Protein AF-A0A1F3SII1-F1 (afdb_monomer_lite)

Secondary structure (DSSP, 8-state):
------------------------EEEE-TT--EEEETT-EEEETTSS-EEEEEEE-----SSTTS---TT----EEEEEEE-TT-SS-SEEEEEEESSSSEEEEEEEEHHHHTTS-HHHHHHHHHTT-SSHHHHTT---HHHHHHHHTT-TT---GGGGGTGGGS-TTSHHHHHHHHHHHHHHHT-GGGGGGS-TT-HHHHHHHHHHHHHHHT-HHHHHTS---TT-TTTGGG-

Foldseek 3Di:
DDDDDDDDDPDPPPPPPPPPDPAEEAEDEAQDKDKHFAQHKYHYPPAPKIKHKHKDCWDPQPDPPDDSPPRGDFIAIDIDIDRDPDPPRQKDKDWDAPGRTITMIGIHGLVRCVVPVVQVRLLRVLVSDPDLVSLVVRPDLSSNQSNLVVPLPSLDPVCPCSLVRHDVVPVVSSLVSLLVNCVSNVPLVSLVPDDPVPLPSSLVSLLVSCVVVVDCVSLVVRDPDPPDCSNVVND

Structure (mmCIF, N/CA/C/O backbone):
data_AF-A0A1F3SII1-F1
#
_entry.id   AF-A0A1F3SII1-F1
#
loop_
_atom_site.group_PDB
_atom_site.id
_atom_site.type_symbol
_atom_site.label_atom_id
_atom_site.label_alt_id
_atom_site.label_comp_id
_atom_site.label_asym_id
_atom_site.label_entity_id
_atom_site.label_seq_id
_atom_site.pdbx_PDB_ins_code
_atom_site.Cartn_x
_atom_site.Cartn_y
_atom_site.Cartn_z
_atom_site.occupancy
_atom_site.B_iso_or_equiv
_atom_site.auth_seq_id
_atom_site.auth_comp_id
_atom_site.auth_asym_id
_atom_site.auth_atom_id
_atom_site.pdbx_PDB_model_num
ATOM 1 N N . MET A 1 1 ? -28.338 -61.588 29.694 1.00 47.97 1 MET A N 1
ATOM 2 C CA . MET A 1 1 ? -28.806 -60.237 30.070 1.00 47.97 1 MET A CA 1
ATOM 3 C C . MET A 1 1 ? -27.815 -59.678 31.071 1.00 47.97 1 MET A C 1
ATOM 5 O O . MET A 1 1 ? -27.797 -60.134 32.204 1.00 47.97 1 MET A O 1
ATOM 9 N N . THR A 1 2 ? -26.937 -58.780 30.636 1.00 49.84 2 THR A N 1
ATOM 10 C CA . THR A 1 2 ? -25.816 -58.283 31.446 1.00 49.84 2 THR A CA 1
ATOM 11 C C . THR A 1 2 ? -25.875 -56.761 31.414 1.00 49.84 2 THR A C 1
ATOM 13 O O . THR A 1 2 ? -25.627 -56.153 30.375 1.00 49.84 2 THR A O 1
ATOM 16 N N . TYR A 1 3 ? -26.285 -56.152 32.526 1.00 47.06 3 TYR A N 1
ATOM 17 C CA . TYR A 1 3 ? -26.387 -54.701 32.672 1.00 47.06 3 TYR A CA 1
ATOM 18 C C . TYR A 1 3 ? -24.990 -54.102 32.887 1.00 47.06 3 TYR A C 1
ATOM 20 O O . TYR A 1 3 ? -24.311 -54.435 33.856 1.00 47.06 3 TYR A O 1
ATOM 28 N N . LYS A 1 4 ? -24.556 -53.216 31.981 1.00 57.91 4 LYS A N 1
ATOM 29 C CA . LYS A 1 4 ? -23.383 -52.353 32.179 1.00 57.91 4 LYS A CA 1
ATOM 30 C C . LYS A 1 4 ? -23.818 -51.099 32.936 1.00 57.91 4 LYS A C 1
ATOM 32 O O . LYS A 1 4 ? -24.594 -50.302 32.417 1.00 57.91 4 LYS A O 1
ATOM 37 N N . ILE A 1 5 ? -23.305 -50.938 34.150 1.00 60.00 5 ILE A N 1
ATOM 38 C CA . ILE A 1 5 ? -23.456 -49.735 34.970 1.00 60.00 5 ILE A CA 1
ATOM 39 C C . ILE A 1 5 ? -22.452 -48.698 34.453 1.00 60.00 5 ILE A C 1
ATOM 41 O O . ILE A 1 5 ? -21.244 -48.918 34.511 1.00 60.00 5 ILE A O 1
ATOM 45 N N . VAL A 1 6 ? -22.952 -47.589 33.906 1.00 65.06 6 VAL A N 1
ATOM 46 C CA . VAL A 1 6 ? -22.142 -46.438 33.488 1.00 65.06 6 VAL A CA 1
ATOM 47 C C . VAL A 1 6 ? -22.016 -45.493 34.681 1.00 65.06 6 VAL A C 1
ATOM 49 O O . VAL A 1 6 ? -23.002 -44.921 35.137 1.00 65.06 6 VAL A O 1
ATOM 52 N N . PHE A 1 7 ? -20.798 -45.356 35.201 1.00 59.59 7 PHE A N 1
ATOM 53 C CA . PHE A 1 7 ? -20.450 -44.413 36.263 1.00 59.59 7 PHE A CA 1
ATOM 54 C C . PHE A 1 7 ? -20.195 -43.031 35.635 1.00 59.59 7 PHE A C 1
ATOM 56 O O . PHE A 1 7 ? -19.145 -42.797 35.038 1.00 59.59 7 PHE A O 1
ATOM 63 N N . CYS A 1 8 ? -21.163 -42.117 35.734 1.00 62.44 8 CYS A N 1
ATOM 64 C CA . CYS A 1 8 ? -20.968 -40.704 35.400 1.00 62.44 8 CYS A CA 1
ATOM 65 C C . CYS A 1 8 ? -20.249 -40.006 36.561 1.00 62.44 8 CYS A C 1
ATOM 67 O O . CYS A 1 8 ? -20.859 -39.698 37.583 1.00 62.44 8 CYS A O 1
ATOM 69 N N . ILE A 1 9 ? -18.950 -39.750 36.403 1.00 59.19 9 ILE A N 1
ATOM 70 C CA . ILE A 1 9 ? -18.183 -38.910 37.325 1.00 59.19 9 ILE A CA 1
ATOM 71 C C . ILE A 1 9 ? -18.518 -37.445 37.007 1.00 59.19 9 ILE A C 1
ATOM 73 O O . ILE A 1 9 ? -18.050 -36.890 36.017 1.00 59.19 9 ILE A O 1
ATOM 77 N N . LEU A 1 10 ? -19.354 -36.827 37.844 1.00 53.50 10 LEU A N 1
ATOM 78 C CA . LEU A 1 10 ? -19.559 -35.379 37.889 1.00 53.50 10 LEU A CA 1
ATOM 79 C C . LEU A 1 10 ? -18.308 -34.727 38.495 1.00 53.50 10 LEU A C 1
ATOM 81 O O . LEU A 1 10 ? -18.207 -34.556 39.707 1.00 53.50 10 LEU A O 1
ATOM 85 N N . THR A 1 11 ? -17.329 -34.381 37.662 1.00 60.16 11 THR A N 1
ATOM 86 C CA . THR A 1 11 ? -16.256 -33.470 38.070 1.00 60.16 11 THR A CA 1
ATOM 87 C C . THR A 1 11 ? -16.814 -32.055 38.143 1.00 60.16 11 THR A C 1
ATOM 89 O O . THR A 1 11 ? -17.201 -31.473 37.130 1.00 60.16 11 THR A O 1
ATOM 92 N N . SER A 1 12 ? -16.865 -31.523 39.358 1.00 55.12 12 SER A N 1
ATOM 93 C CA . SER A 1 12 ? -17.259 -30.163 39.711 1.00 55.12 12 SER A CA 1
ATOM 94 C C . SER A 1 12 ? -16.396 -29.142 38.962 1.00 55.12 12 SER A C 1
ATOM 96 O O . SER A 1 12 ? -15.293 -28.810 39.393 1.00 55.12 12 SER A O 1
ATOM 98 N N . LEU A 1 13 ? -16.883 -28.656 37.819 1.00 64.19 13 LEU A N 1
ATOM 99 C CA . LEU A 1 13 ? -16.266 -27.572 37.062 1.00 64.19 13 LEU A CA 1
ATOM 100 C C . LEU A 1 13 ? -16.413 -26.279 37.878 1.00 64.19 13 LEU A C 1
ATOM 102 O O . LEU A 1 13 ? -17.435 -25.599 37.809 1.00 64.19 13 LEU A O 1
ATOM 106 N N . GLN A 1 14 ? -15.416 -25.961 38.702 1.00 59.47 14 GLN A N 1
ATOM 107 C CA . GLN A 1 14 ? -15.311 -24.646 39.324 1.00 59.47 14 GLN A CA 1
ATOM 108 C C . GLN A 1 14 ? -15.039 -23.632 38.207 1.00 59.47 14 GLN A C 1
ATOM 110 O O . GLN A 1 14 ? -13.902 -23.475 37.766 1.00 59.47 14 GLN A O 1
ATOM 115 N N . LEU A 1 15 ? -16.092 -22.970 37.715 1.00 56.59 15 LEU A N 1
ATOM 116 C CA . LEU A 1 15 ? -15.940 -21.761 36.914 1.00 56.59 15 LEU A CA 1
ATOM 117 C C . LEU A 1 15 ? -15.221 -20.728 37.786 1.00 56.59 15 LEU A C 1
ATOM 119 O O . LEU A 1 15 ? -15.819 -20.116 38.670 1.00 56.59 15 LEU A O 1
ATOM 123 N N . LEU A 1 16 ? -13.928 -20.544 37.534 1.00 51.53 16 LEU A N 1
ATOM 124 C CA . LEU A 1 16 ? -13.200 -19.355 37.948 1.00 51.53 16 LEU A CA 1
ATOM 125 C C . LEU A 1 16 ? -13.861 -18.166 37.248 1.00 51.53 16 LEU A C 1
ATOM 127 O O . LEU A 1 16 ? -13.609 -17.890 36.077 1.00 51.53 16 LEU A O 1
ATOM 131 N N . ILE A 1 17 ? -14.758 -17.490 37.965 1.00 58.22 17 ILE A N 1
ATOM 132 C CA . ILE A 1 17 ? -15.295 -16.194 37.561 1.00 58.22 17 ILE A CA 1
ATOM 133 C C . ILE A 1 17 ? -14.144 -15.205 37.734 1.00 58.22 17 ILE A C 1
ATOM 135 O O . ILE A 1 17 ? -13.969 -14.606 38.793 1.00 58.22 17 ILE A O 1
ATOM 139 N N . ILE A 1 18 ? -13.300 -15.092 36.708 1.00 58.03 18 ILE A N 1
ATOM 140 C CA . ILE A 1 18 ? -12.326 -14.008 36.624 1.00 58.03 18 ILE A CA 1
ATOM 141 C C . ILE A 1 18 ? -13.157 -12.719 36.610 1.00 58.03 18 ILE A C 1
ATOM 143 O O . ILE A 1 18 ? -14.065 -12.617 35.778 1.00 58.03 18 ILE A O 1
ATOM 147 N N . PRO A 1 19 ? -12.923 -11.765 37.529 1.00 60.09 19 PRO A N 1
ATOM 148 C CA . PRO A 1 19 ? -13.645 -10.504 37.526 1.00 60.09 19 PRO A CA 1
ATOM 149 C C . PRO A 1 19 ? -13.430 -9.852 36.164 1.00 60.09 19 PRO A C 1
ATOM 151 O O . PRO A 1 19 ? -12.313 -9.461 35.823 1.00 60.09 19 PRO A O 1
ATOM 154 N N . ALA A 1 20 ? -14.493 -9.807 35.361 1.00 64.75 20 ALA A N 1
ATOM 155 C CA . ALA A 1 20 ? -14.468 -9.151 34.071 1.00 64.75 20 ALA A CA 1
ATOM 156 C C . ALA A 1 20 ? -14.134 -7.683 34.336 1.00 64.75 20 ALA A C 1
ATOM 158 O O . ALA A 1 20 ? -14.950 -6.946 34.896 1.00 64.75 20 ALA A O 1
ATOM 159 N N . GLY A 1 21 ? -12.903 -7.283 34.006 1.00 70.88 21 GLY A N 1
ATOM 160 C CA . GLY A 1 21 ? -12.518 -5.881 34.014 1.00 70.88 21 GLY A CA 1
ATOM 161 C C . GLY A 1 21 ? -13.561 -5.095 33.227 1.00 70.88 21 GLY A C 1
ATOM 162 O O . GLY A 1 21 ? -14.044 -5.568 32.197 1.00 70.88 21 GLY A O 1
ATOM 163 N N . LEU A 1 22 ? -13.967 -3.940 33.753 1.00 82.44 22 LEU A N 1
ATOM 164 C CA . LEU A 1 22 ? -14.985 -3.105 33.124 1.00 82.44 22 LEU A CA 1
ATOM 165 C C . LEU A 1 22 ? -14.510 -2.721 31.715 1.00 82.44 22 LEU A C 1
ATOM 167 O O . LEU A 1 22 ? -13.607 -1.901 31.562 1.00 82.44 22 LEU A O 1
ATOM 171 N N . ALA A 1 23 ? -15.103 -3.354 30.703 1.00 92.19 23 ALA A N 1
ATOM 172 C CA . ALA A 1 23 ? -14.888 -3.026 29.303 1.00 92.19 23 ALA A CA 1
ATOM 173 C C . ALA A 1 23 ? -15.388 -1.603 29.039 1.00 92.19 23 ALA A C 1
ATOM 175 O O . ALA A 1 23 ? -16.550 -1.289 29.318 1.00 92.19 23 ALA A O 1
ATOM 176 N N . ASN A 1 24 ? -14.529 -0.744 28.493 1.00 96.25 24 ASN A N 1
ATOM 177 C CA . ASN A 1 24 ? -14.907 0.626 28.172 1.00 96.25 24 ASN A CA 1
ATOM 178 C C . ASN A 1 24 ? -15.449 0.703 26.747 1.00 96.25 24 ASN A C 1
ATOM 180 O O . ASN A 1 24 ? -15.028 -0.036 25.857 1.00 96.25 24 ASN A O 1
ATOM 184 N N . THR A 1 25 ? -16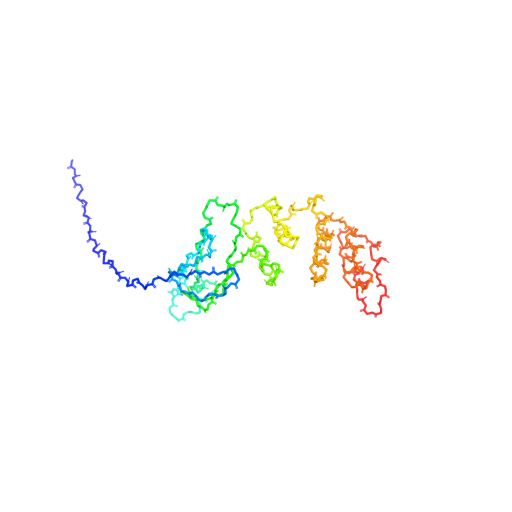.384 1.625 26.515 1.00 97.12 25 THR A N 1
ATOM 185 C CA . THR A 1 25 ? -16.801 1.992 25.159 1.00 97.12 25 THR A CA 1
ATOM 186 C C . THR A 1 25 ? -16.292 3.388 24.834 1.00 97.12 25 THR A C 1
ATOM 188 O O . THR A 1 25 ? -16.650 4.345 25.517 1.00 97.12 25 THR A O 1
ATOM 191 N N . PHE A 1 26 ? -15.494 3.514 23.776 1.00 97.38 26 PHE A N 1
ATOM 192 C CA . PHE A 1 26 ? -14.975 4.795 23.299 1.00 97.38 26 PHE A CA 1
ATOM 193 C C . PHE A 1 26 ? -15.697 5.227 22.027 1.00 97.38 26 PHE A C 1
ATOM 195 O O . PHE A 1 26 ? -15.848 4.436 21.098 1.00 97.38 26 PHE A O 1
ATOM 202 N N . GLU A 1 27 ? -16.091 6.497 21.952 1.00 97.69 27 GLU A N 1
ATOM 203 C CA . GLU A 1 27 ? -16.581 7.108 20.716 1.00 97.69 27 GLU A CA 1
ATOM 204 C C . GLU A 1 27 ? -15.514 8.003 20.094 1.00 97.69 27 GLU A C 1
ATOM 206 O O . GLU A 1 27 ? -15.105 9.011 20.680 1.00 97.69 27 GLU A O 1
ATOM 211 N N . VAL A 1 28 ? -15.099 7.670 18.875 1.00 97.69 28 VAL A N 1
ATOM 212 C CA . VAL A 1 28 ? -13.937 8.284 18.224 1.00 97.69 28 VAL A CA 1
ATOM 213 C C . VAL A 1 28 ? -14.300 8.894 16.879 1.00 97.69 28 VAL A C 1
ATOM 215 O O . VAL A 1 28 ? -15.270 8.498 16.231 1.00 97.69 28 VAL A O 1
ATOM 218 N N . SER A 1 29 ? -13.525 9.887 16.460 1.00 97.44 29 SER A N 1
ATOM 219 C CA . SER A 1 29 ? -13.548 10.409 15.091 1.00 97.44 29 SER A CA 1
ATOM 220 C C . SER A 1 29 ? -12.551 9.650 14.203 1.00 97.44 29 SER A C 1
ATOM 222 O O . SER A 1 29 ? -11.662 8.965 14.706 1.00 97.44 29 SER A O 1
ATOM 224 N N . LEU A 1 30 ? -12.667 9.796 12.878 1.00 96.94 30 LEU A N 1
ATOM 225 C CA . LEU A 1 30 ? -11.666 9.270 11.939 1.00 96.94 30 LEU A CA 1
ATOM 226 C C . LEU A 1 30 ? -10.271 9.816 12.259 1.00 96.94 30 LEU A C 1
ATOM 228 O O . LEU A 1 30 ? -10.132 10.984 12.631 1.00 96.94 30 LEU A O 1
ATOM 232 N N . SER A 1 31 ? -9.266 8.954 12.120 1.00 96.44 31 SER A N 1
ATOM 233 C CA . SER A 1 31 ? -7.854 9.221 12.426 1.00 96.44 31 SER A CA 1
ATOM 234 C C . SER A 1 31 ? -7.555 9.658 13.864 1.00 96.44 31 SER A C 1
ATOM 236 O O . SER A 1 31 ? -6.425 10.031 14.180 1.00 96.44 31 SER A O 1
ATOM 238 N N . GLN A 1 32 ? -8.541 9.620 14.765 1.00 97.06 32 GLN A N 1
ATOM 239 C CA . GLN A 1 32 ? -8.301 9.878 16.175 1.00 97.06 32 GLN A CA 1
ATOM 240 C C . GLN A 1 32 ? -7.600 8.664 16.782 1.00 97.06 32 GLN A C 1
ATOM 242 O O . GLN A 1 32 ? -8.152 7.564 16.801 1.00 97.06 32 GLN A O 1
ATOM 247 N N . LYS A 1 33 ? -6.395 8.885 17.308 1.00 97.12 33 LYS A N 1
ATOM 248 C CA . LYS A 1 33 ? -5.668 7.876 18.074 1.00 97.12 33 LYS A CA 1
ATOM 249 C C . LYS A 1 33 ? -6.346 7.654 19.421 1.00 97.12 33 LYS A C 1
ATOM 251 O O . LYS A 1 33 ? -6.598 8.619 20.145 1.00 97.12 33 LYS A O 1
ATOM 256 N N . VAL A 1 34 ? -6.610 6.394 19.7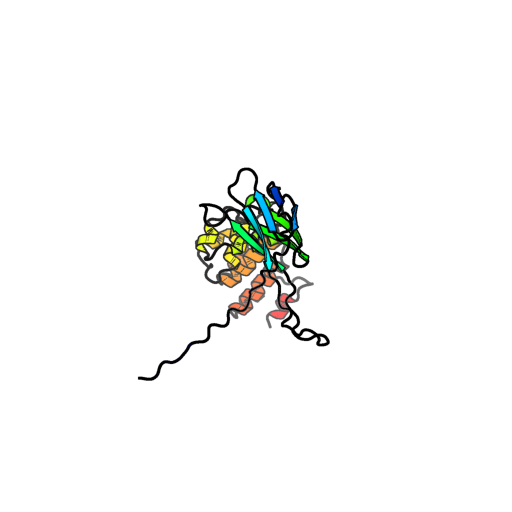49 1.00 97.31 34 VAL A N 1
ATOM 257 C CA . VAL A 1 34 ? -7.157 5.974 21.041 1.00 97.31 34 VAL A CA 1
ATOM 258 C C . VAL A 1 34 ? -6.360 4.807 21.587 1.00 97.31 34 VAL A C 1
ATOM 260 O O . VAL A 1 34 ? -6.101 3.839 20.872 1.00 97.31 34 VAL A O 1
ATOM 263 N N . ASP A 1 35 ? -5.978 4.920 22.854 1.00 97.06 35 ASP A N 1
ATOM 264 C CA . ASP A 1 35 ? -5.373 3.825 23.599 1.00 97.06 35 ASP A CA 1
ATOM 265 C C . ASP A 1 35 ? -6.467 2.852 24.048 1.00 97.06 35 ASP A C 1
ATOM 267 O O . ASP A 1 35 ? -7.547 3.269 24.470 1.00 97.06 35 ASP A O 1
ATOM 271 N N . PHE A 1 36 ? -6.198 1.557 23.930 1.00 95.56 36 PHE A N 1
ATOM 272 C CA . PHE A 1 36 ? -7.174 0.500 24.174 1.00 95.56 36 PHE A CA 1
ATOM 273 C C . PHE A 1 36 ? -6.621 -0.586 25.094 1.00 95.56 36 PHE A C 1
ATOM 275 O O . PHE A 1 36 ? -5.406 -0.778 25.204 1.00 95.56 36 PHE A O 1
ATOM 282 N N . LYS A 1 37 ? -7.536 -1.352 25.690 1.00 94.56 37 LYS A N 1
ATOM 283 C CA . LYS A 1 37 ? -7.288 -2.606 26.403 1.00 94.56 37 LYS A CA 1
ATOM 284 C C . LYS A 1 37 ? -8.210 -3.717 25.895 1.00 94.56 37 LYS A C 1
ATOM 286 O O . LYS A 1 37 ? -9.261 -3.465 25.309 1.00 94.56 37 LYS A O 1
ATOM 291 N N . SER A 1 38 ? -7.823 -4.967 26.131 1.00 92.94 38 SER A N 1
ATOM 292 C CA . SER A 1 38 ? -8.653 -6.134 25.827 1.00 92.94 38 SER A CA 1
ATOM 293 C C . SER A 1 38 ? -10.007 -6.026 26.529 1.00 92.94 38 SER A C 1
ATOM 295 O O . SER A 1 38 ? -10.078 -5.747 27.725 1.00 92.94 38 SER A O 1
ATOM 297 N N . GLY A 1 39 ? -11.077 -6.272 25.779 1.00 92.25 39 GLY A N 1
ATOM 298 C CA . GLY A 1 39 ? -12.462 -6.097 26.206 1.00 92.25 39 GLY A CA 1
ATOM 299 C C . GLY A 1 39 ? -13.084 -4.776 25.754 1.00 92.25 39 GLY A C 1
ATOM 300 O O . GLY A 1 39 ? -14.307 -4.722 25.631 1.00 92.25 39 GLY A O 1
ATOM 301 N N . ASP A 1 40 ? -12.287 -3.743 25.459 1.00 96.50 40 ASP A N 1
ATOM 302 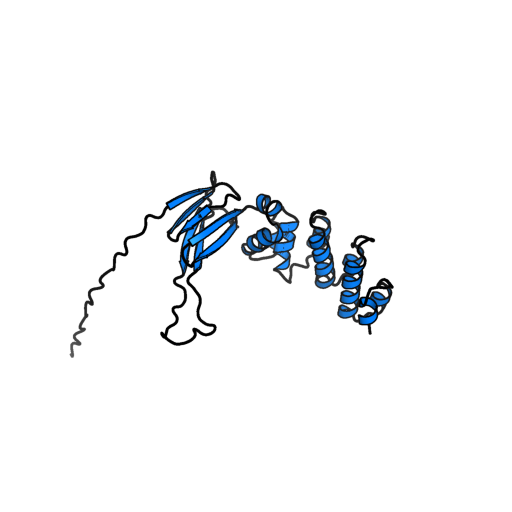C CA . ASP A 1 40 ? -12.818 -2.444 25.044 1.00 96.50 40 ASP A CA 1
ATOM 303 C C . ASP A 1 40 ? -13.556 -2.517 23.696 1.00 96.50 40 ASP A C 1
ATOM 305 O O . ASP A 1 40 ? -13.274 -3.347 22.825 1.00 96.50 40 ASP A O 1
ATOM 309 N N . VAL A 1 41 ? -14.507 -1.600 23.514 1.00 96.94 41 VAL A N 1
ATOM 310 C CA . VAL A 1 41 ? -15.263 -1.416 22.272 1.00 96.94 41 VAL A CA 1
ATOM 311 C C . VAL A 1 41 ? -15.056 0.003 21.769 1.00 96.94 41 VAL A C 1
ATOM 313 O O . VAL A 1 41 ? -15.349 0.975 22.460 1.00 96.94 41 VAL A O 1
ATOM 316 N N . ILE A 1 42 ? -14.593 0.146 20.535 1.00 97.44 42 ILE A N 1
ATOM 317 C CA . ILE A 1 42 ? -14.348 1.450 19.921 1.00 97.44 42 ILE A CA 1
ATOM 318 C C . ILE A 1 42 ? -15.363 1.662 18.805 1.00 97.44 42 ILE A C 1
ATOM 320 O O . ILE A 1 42 ? -15.455 0.862 17.877 1.00 97.44 42 ILE A O 1
ATOM 324 N N . LYS A 1 43 ? -16.149 2.735 18.904 1.00 97.75 43 LYS A N 1
ATOM 325 C CA . LYS A 1 43 ? -17.220 3.097 17.970 1.00 97.75 43 LYS A CA 1
ATOM 326 C C . LYS A 1 43 ? -16.855 4.361 17.212 1.00 97.75 43 LYS A C 1
ATOM 328 O O . LYS A 1 43 ? -16.457 5.362 17.808 1.00 97.75 43 LYS A O 1
ATOM 333 N N . LEU A 1 44 ? -17.046 4.344 15.898 1.00 97.50 44 LEU A N 1
ATOM 334 C CA . LEU A 1 44 ? -16.868 5.538 15.083 1.00 97.50 44 LEU A CA 1
ATOM 335 C C . LEU A 1 44 ? -18.113 6.432 15.182 1.00 97.50 44 LEU A C 1
ATOM 337 O O . LEU A 1 44 ? -19.234 5.988 14.928 1.00 97.50 44 LEU A O 1
ATOM 341 N N . LYS A 1 45 ? -17.927 7.713 15.515 1.00 97.19 45 LYS A N 1
ATOM 342 C CA . LYS A 1 45 ? -19.025 8.683 15.636 1.00 97.19 45 LYS A CA 1
ATOM 343 C C . LYS A 1 45 ? -19.847 8.756 14.350 1.00 97.19 45 LYS A C 1
ATOM 345 O O . LYS A 1 45 ? -19.298 8.886 13.258 1.00 97.19 45 LYS A O 1
ATOM 350 N N . LYS A 1 46 ? -21.178 8.764 14.499 1.00 94.81 46 LYS A N 1
ATOM 351 C CA . LYS A 1 46 ? -22.153 8.865 13.391 1.00 94.81 46 LYS A CA 1
ATOM 352 C C . LYS A 1 46 ? -22.053 7.723 12.365 1.00 94.81 46 LYS A C 1
ATOM 354 O O . LYS A 1 46 ? -22.421 7.902 11.206 1.00 94.81 46 LYS A O 1
ATOM 359 N N . SER A 1 47 ? -21.560 6.559 12.778 1.00 93.88 47 SER A N 1
ATOM 360 C CA . SER A 1 47 ? -21.458 5.356 11.954 1.00 93.88 47 SER A CA 1
ATOM 361 C C . SER A 1 47 ? -21.929 4.137 12.748 1.00 93.88 47 SER A C 1
ATOM 363 O O . SER A 1 47 ? -21.954 4.156 13.975 1.00 93.88 47 SER A O 1
ATOM 365 N N . PHE A 1 48 ? -22.290 3.066 12.043 1.00 94.31 48 PHE A N 1
ATOM 366 C CA . PHE A 1 48 ? -22.518 1.749 12.649 1.00 94.31 48 PHE A CA 1
ATOM 367 C C . PHE A 1 48 ? -21.213 0.967 12.846 1.00 94.31 48 PHE A C 1
ATOM 369 O O . PHE A 1 48 ? -21.239 -0.150 13.348 1.00 94.31 48 PHE A O 1
ATOM 376 N N . PHE A 1 49 ? -20.077 1.540 12.439 1.00 96.38 49 PHE A N 1
ATOM 377 C CA . PHE A 1 49 ? -18.781 0.893 12.553 1.00 96.38 49 PHE A CA 1
ATOM 378 C C . PHE A 1 49 ? -18.322 0.806 14.009 1.00 96.38 49 PHE A C 1
ATOM 380 O O . PHE A 1 49 ? -18.252 1.819 14.716 1.00 96.38 49 PHE A O 1
ATOM 387 N N . SER A 1 50 ? -17.954 -0.400 14.430 1.00 96.75 50 SER A N 1
ATOM 388 C CA . SER A 1 50 ? -17.339 -0.635 15.727 1.00 96.75 50 SER A CA 1
ATOM 389 C C . SER A 1 50 ? -16.269 -1.719 15.672 1.00 96.75 50 SER A C 1
ATOM 391 O O . SER A 1 50 ? -16.259 -2.576 14.788 1.00 96.75 50 SER A O 1
ATOM 393 N N . VAL A 1 51 ? -15.348 -1.657 16.625 1.00 97.00 51 VAL A N 1
ATOM 394 C CA . VAL A 1 51 ? -14.246 -2.599 16.786 1.00 97.00 51 VAL A CA 1
ATOM 395 C C . VAL A 1 51 ? -14.272 -3.083 18.221 1.00 97.00 51 VAL A C 1
ATOM 397 O O . VAL A 1 51 ? -14.131 -2.285 19.145 1.00 97.00 51 VAL A O 1
ATOM 400 N N . GLN A 1 52 ? -14.454 -4.382 18.412 1.00 96.56 52 GLN A N 1
ATOM 401 C CA . GLN A 1 52 ? -14.283 -5.014 19.712 1.00 96.56 52 GLN A CA 1
ATOM 402 C C . GLN A 1 52 ? -12.857 -5.554 19.817 1.00 96.56 52 GLN A C 1
ATOM 404 O O . GLN A 1 52 ? -12.411 -6.310 18.948 1.00 96.56 52 GLN A O 1
ATOM 409 N N . ILE A 1 53 ? -12.155 -5.161 20.878 1.00 95.56 53 ILE A N 1
ATOM 410 C CA . ILE A 1 53 ? -10.785 -5.588 21.148 1.00 95.56 53 ILE A CA 1
ATOM 411 C C . ILE A 1 53 ? -10.817 -6.880 21.955 1.00 95.56 53 ILE A C 1
ATOM 413 O O . ILE A 1 53 ? -11.374 -6.931 23.051 1.00 95.56 53 ILE A O 1
ATOM 417 N N . GLY A 1 54 ? -10.204 -7.925 21.419 1.00 91.94 54 GLY A N 1
ATOM 418 C CA . GLY A 1 54 ? -9.904 -9.153 22.139 1.00 91.94 54 GLY A CA 1
ATOM 419 C C . GLY A 1 54 ? -8.408 -9.296 22.393 1.00 91.94 54 GLY A C 1
ATOM 420 O O . GLY A 1 54 ? -7.597 -8.448 22.021 1.00 91.94 54 GLY A O 1
ATOM 421 N N . SER A 1 55 ? -8.040 -10.425 22.981 1.00 88.75 55 SER A N 1
ATOM 422 C CA . SER A 1 55 ? -6.656 -10.855 23.133 1.00 88.75 55 SER A CA 1
ATOM 423 C C . SER A 1 55 ? -6.586 -12.321 22.729 1.00 88.75 55 SER A C 1
ATOM 425 O O . SER A 1 55 ? -7.416 -13.124 23.158 1.00 88.75 55 SER A O 1
ATOM 427 N N . ASP A 1 56 ? -5.654 -12.650 21.842 1.00 87.56 56 ASP A N 1
ATOM 428 C CA . ASP A 1 56 ? -5.245 -14.033 21.634 1.00 87.56 56 ASP A CA 1
ATOM 429 C C . ASP A 1 56 ? -4.252 -14.367 22.757 1.00 87.56 56 ASP A C 1
ATOM 431 O O . ASP A 1 56 ? -3.261 -13.636 22.897 1.00 87.56 56 ASP A O 1
ATOM 435 N N . PRO A 1 57 ? -4.493 -15.428 23.555 1.00 79.94 57 PRO A N 1
ATOM 436 C CA . PRO A 1 57 ? -3.616 -15.805 24.662 1.00 79.94 57 PRO A CA 1
ATOM 437 C C . PRO A 1 57 ? -2.171 -16.099 24.228 1.00 79.94 57 PRO A C 1
ATOM 439 O O . PRO A 1 57 ? -1.291 -16.179 25.082 1.00 79.94 57 PRO A O 1
ATOM 442 N N . GLY A 1 58 ? -1.900 -16.222 22.925 1.00 81.12 58 GLY A N 1
ATOM 443 C CA . GLY A 1 58 ? -0.588 -16.586 22.412 1.00 81.12 58 GLY A CA 1
ATOM 444 C C . GLY A 1 58 ? -0.293 -18.063 22.659 1.00 81.12 58 GLY A C 1
ATOM 445 O O . GLY A 1 58 ? -1.151 -18.837 23.084 1.00 81.12 58 GLY A O 1
ATOM 446 N N . THR A 1 59 ? 0.936 -18.478 22.366 1.00 77.88 59 THR A N 1
ATOM 447 C CA . THR A 1 59 ? 1.416 -19.817 22.719 1.00 77.88 59 THR A CA 1
ATOM 448 C C . THR A 1 59 ? 2.339 -19.700 23.919 1.00 77.88 59 THR A C 1
ATOM 450 O O . THR A 1 59 ? 3.388 -19.062 23.850 1.00 77.88 59 THR A O 1
ATOM 453 N N . GLU A 1 60 ? 1.958 -20.311 25.041 1.00 69.69 60 GLU A N 1
ATOM 454 C CA . GLU A 1 60 ? 2.865 -20.422 26.179 1.00 69.69 60 GLU A CA 1
ATOM 455 C C . GLU A 1 60 ? 4.086 -21.255 25.780 1.00 69.69 60 GLU A C 1
ATOM 457 O O . GLU A 1 60 ? 3.980 -22.280 25.097 1.00 69.69 60 GLU A O 1
ATOM 462 N N . CYS A 1 61 ? 5.271 -20.824 26.213 1.00 68.00 61 CYS A N 1
ATOM 463 C CA . CYS A 1 61 ? 6.444 -21.677 26.136 1.00 68.00 61 CYS A CA 1
ATOM 464 C C . CYS A 1 61 ? 6.204 -22.872 27.054 1.00 68.00 61 CYS A C 1
ATOM 466 O O . CYS A 1 61 ? 6.261 -22.740 28.273 1.00 68.00 61 CYS A O 1
ATOM 468 N N . ALA A 1 62 ? 5.932 -24.034 26.464 1.00 59.03 62 ALA A N 1
ATOM 469 C CA . ALA A 1 62 ? 5.471 -25.214 27.191 1.00 59.03 62 ALA A CA 1
ATOM 470 C C . ALA A 1 62 ? 6.457 -25.749 28.252 1.00 59.03 62 ALA A C 1
ATOM 472 O O . ALA A 1 62 ? 6.096 -26.654 29.001 1.00 59.03 62 ALA A O 1
ATOM 473 N N . VAL A 1 63 ? 7.694 -25.237 28.327 1.00 63.94 63 VAL A N 1
ATOM 474 C CA . VAL A 1 63 ? 8.706 -25.725 29.271 1.00 63.94 63 VAL A CA 1
ATOM 475 C C . VAL A 1 63 ? 9.521 -24.570 29.874 1.00 63.94 63 VAL A C 1
ATOM 477 O O . VAL A 1 63 ? 10.301 -23.933 29.158 1.00 63.94 63 VAL A O 1
ATOM 480 N N . PRO A 1 64 ? 9.405 -24.312 31.191 1.00 57.44 64 PRO A N 1
ATOM 481 C CA . PRO A 1 64 ? 10.307 -23.416 31.909 1.00 57.44 64 PRO A CA 1
ATOM 482 C C . PRO A 1 64 ? 11.773 -23.853 31.745 1.00 57.44 64 PRO A C 1
ATOM 484 O O . PRO A 1 64 ? 12.103 -25.018 31.952 1.00 57.44 64 PRO A O 1
ATOM 487 N N . GLY A 1 65 ? 12.656 -22.921 31.375 1.00 68.88 65 GLY A N 1
ATOM 488 C CA . GLY A 1 65 ? 14.098 -23.174 31.221 1.00 68.88 65 GLY A CA 1
ATOM 489 C C . GLY A 1 65 ? 14.565 -23.542 29.809 1.00 68.88 65 GLY A C 1
ATOM 490 O O . GLY A 1 65 ? 15.768 -23.673 29.594 1.00 68.88 65 GLY A O 1
ATOM 491 N N . PHE A 1 66 ? 13.659 -23.652 28.834 1.00 66.50 66 PHE A N 1
ATOM 492 C CA . PHE A 1 66 ? 14.027 -23.783 27.424 1.00 66.50 66 PHE A CA 1
ATOM 493 C C . PHE A 1 66 ? 13.833 -22.455 26.695 1.00 66.50 66 PHE A C 1
ATOM 495 O O . PHE A 1 66 ? 12.801 -21.803 26.847 1.00 66.50 66 PHE A O 1
ATOM 502 N N . ASN A 1 67 ? 14.815 -22.071 25.869 1.00 69.44 67 ASN A N 1
ATOM 503 C CA . ASN A 1 67 ? 14.616 -21.018 24.877 1.00 69.44 67 ASN A CA 1
ATOM 504 C C . ASN A 1 67 ? 13.416 -21.423 24.033 1.00 69.44 67 ASN A C 1
ATOM 506 O O . ASN A 1 67 ? 13.450 -22.457 23.359 1.00 69.44 67 ASN A O 1
ATOM 510 N N . CYS A 1 68 ? 12.349 -20.635 24.099 1.00 67.00 68 CYS A N 1
ATOM 511 C CA . CYS A 1 68 ? 11.198 -20.885 23.268 1.00 67.00 68 CYS A CA 1
ATOM 512 C C . CYS A 1 68 ? 11.682 -20.741 21.831 1.00 67.00 68 CYS A C 1
ATOM 514 O O . CYS A 1 68 ? 12.127 -19.667 21.428 1.00 67.00 68 CYS A O 1
ATOM 516 N N . GLY A 1 69 ? 11.717 -21.853 21.098 1.00 70.62 69 GLY A N 1
ATOM 517 C CA . GLY A 1 69 ? 12.146 -21.840 19.709 1.00 70.62 69 GLY A CA 1
ATOM 518 C C . GLY A 1 69 ? 11.241 -20.940 18.865 1.00 70.62 69 GLY A C 1
ATOM 519 O O . GLY A 1 69 ? 10.383 -20.211 19.362 1.00 70.62 69 GLY A O 1
ATOM 520 N N . SER A 1 70 ? 11.344 -21.072 17.551 1.00 72.44 70 SER A N 1
ATOM 521 C CA . SER A 1 70 ? 10.526 -20.363 16.556 1.00 72.44 70 SER A CA 1
ATOM 522 C C . SER A 1 70 ? 8.992 -20.542 16.680 1.00 72.44 70 SER A C 1
ATOM 524 O O . SER A 1 70 ? 8.261 -20.044 15.831 1.00 72.44 70 SER A O 1
ATOM 526 N N . GLY A 1 71 ? 8.489 -21.228 17.715 1.00 71.88 71 GLY A N 1
ATOM 527 C CA . GLY A 1 71 ? 7.068 -21.440 18.001 1.00 71.88 71 GLY A CA 1
ATOM 528 C C . GLY A 1 71 ? 6.462 -20.571 19.113 1.00 71.88 71 GLY A C 1
ATOM 529 O O . GLY A 1 71 ? 5.249 -20.652 19.312 1.00 71.88 71 GLY A O 1
ATOM 530 N N . TYR A 1 72 ? 7.242 -19.758 19.841 1.00 79.50 72 TYR A N 1
ATOM 531 C CA . TYR A 1 72 ? 6.644 -18.799 20.780 1.00 79.50 72 TYR A CA 1
ATOM 532 C C . TYR A 1 72 ? 5.987 -17.654 20.026 1.00 79.50 72 TYR A C 1
ATOM 534 O O . TYR A 1 72 ? 6.634 -16.933 19.264 1.00 79.50 72 TYR A O 1
ATOM 542 N N . ARG A 1 73 ? 4.696 -17.475 20.283 1.00 78.19 73 ARG A N 1
ATOM 543 C CA . ARG A 1 73 ? 3.921 -16.342 19.814 1.00 78.19 73 ARG A CA 1
ATOM 544 C C . ARG A 1 73 ? 3.445 -15.591 21.049 1.00 78.19 73 ARG A C 1
ATOM 546 O O . ARG A 1 73 ? 2.600 -16.130 21.767 1.00 78.19 73 ARG A O 1
ATOM 553 N N . PRO A 1 74 ? 3.964 -14.380 21.313 1.00 79.00 74 PRO A N 1
ATOM 554 C CA . PRO A 1 74 ? 3.466 -13.595 22.426 1.00 79.00 74 PRO A CA 1
ATOM 555 C C . PRO A 1 74 ? 1.958 -13.356 22.254 1.00 79.00 74 PRO A C 1
ATOM 557 O O . PRO A 1 74 ? 1.463 -13.339 21.114 1.00 79.00 74 PRO A O 1
ATOM 560 N N . PRO A 1 75 ? 1.223 -13.169 23.364 1.00 82.88 75 PRO A N 1
ATOM 561 C CA . PRO A 1 75 ? -0.164 -12.754 23.280 1.00 82.88 75 PRO A CA 1
ATOM 562 C C . PRO A 1 75 ? -0.243 -11.481 22.432 1.00 82.88 75 PRO A C 1
ATOM 564 O O . PRO A 1 75 ? 0.668 -10.647 22.455 1.00 82.88 75 PRO A O 1
ATOM 567 N N . HIS A 1 76 ? -1.295 -11.353 21.633 1.00 87.00 76 HIS A N 1
ATOM 568 C CA . HIS A 1 76 ? -1.472 -10.206 20.746 1.00 87.00 76 HIS A CA 1
ATOM 569 C C . HIS A 1 76 ? -2.947 -9.810 20.689 1.00 87.00 76 HIS A C 1
ATOM 571 O O . HIS A 1 76 ? -3.826 -10.674 20.773 1.00 87.00 76 HIS A O 1
ATOM 577 N N . PRO A 1 77 ? -3.243 -8.509 20.550 1.00 89.88 77 PRO A N 1
ATOM 578 C CA . PRO A 1 77 ? -4.616 -8.054 20.439 1.00 89.88 77 PRO A CA 1
ATOM 579 C C . PRO A 1 77 ? -5.271 -8.608 19.171 1.00 89.88 77 PRO A C 1
ATOM 581 O O . PRO A 1 77 ? -4.655 -8.694 18.105 1.00 89.88 77 PRO A O 1
ATOM 584 N N . THR A 1 78 ? -6.546 -8.961 19.295 1.00 93.06 78 THR A N 1
ATOM 585 C CA . THR A 1 78 ? -7.405 -9.341 18.170 1.00 93.06 78 THR A CA 1
ATOM 586 C C . THR A 1 78 ? -8.497 -8.298 17.986 1.00 93.06 78 THR A C 1
ATOM 588 O O . THR A 1 78 ? -8.897 -7.620 18.932 1.00 93.06 78 THR A O 1
ATOM 591 N N . TYR A 1 79 ? -8.980 -8.147 16.756 1.00 93.75 79 TYR A N 1
ATOM 592 C CA . TYR A 1 79 ? -9.947 -7.111 16.405 1.00 93.75 79 TYR A CA 1
ATOM 593 C C . TYR A 1 79 ? -11.146 -7.756 15.733 1.00 93.75 79 TYR A C 1
ATOM 595 O O . TYR A 1 79 ? -11.032 -8.309 14.637 1.00 93.75 79 TYR A O 1
ATOM 603 N N . LYS A 1 80 ? -12.309 -7.675 16.376 1.00 95.38 80 LYS A N 1
ATOM 604 C CA . LYS A 1 80 ? -13.573 -8.054 15.753 1.00 95.38 80 LYS A CA 1
ATOM 605 C C . LYS A 1 80 ? -14.245 -6.793 15.232 1.00 95.38 80 LYS A C 1
ATOM 607 O O . LYS A 1 80 ? -14.728 -5.972 16.008 1.00 95.38 80 LYS A O 1
ATOM 612 N N . ILE A 1 81 ? -14.227 -6.644 13.914 1.00 95.00 81 ILE A N 1
ATOM 613 C CA . ILE A 1 81 ? -14.792 -5.495 13.214 1.00 95.00 81 ILE A CA 1
ATOM 614 C C . ILE A 1 81 ? -16.267 -5.773 12.903 1.00 95.00 81 ILE A C 1
ATOM 616 O O . ILE A 1 81 ? -16.595 -6.819 12.342 1.00 95.00 81 ILE A O 1
ATOM 620 N N . ASP A 1 82 ? -17.140 -4.826 13.237 1.00 95.69 82 ASP A N 1
ATOM 621 C CA . ASP A 1 82 ? -18.544 -4.800 12.831 1.00 95.69 82 ASP A CA 1
ATOM 622 C C . ASP A 1 82 ? -18.809 -3.543 11.994 1.00 95.69 82 ASP A C 1
ATOM 624 O O . ASP A 1 82 ? -18.596 -2.418 12.447 1.00 95.69 82 ASP A O 1
ATOM 628 N N . CYS A 1 83 ? -19.264 -3.741 10.759 1.00 93.81 83 CYS A N 1
ATOM 629 C CA . CYS A 1 83 ? -19.553 -2.684 9.788 1.00 93.81 83 CYS A CA 1
ATOM 630 C C . CYS A 1 83 ? -21.053 -2.550 9.491 1.00 93.81 83 CYS A C 1
ATOM 632 O O . CYS A 1 83 ? -21.443 -1.852 8.547 1.00 93.81 83 CYS A O 1
ATOM 634 N N . GLY A 1 84 ? -21.906 -3.229 10.265 1.00 91.75 84 GLY A N 1
ATOM 635 C CA . GLY A 1 84 ? -23.329 -3.352 9.986 1.00 91.75 84 GLY A CA 1
ATOM 636 C C . GLY A 1 84 ? -23.591 -4.021 8.631 1.00 91.75 84 GLY A C 1
ATOM 637 O O . GLY A 1 84 ? -22.934 -4.986 8.252 1.00 91.75 84 GLY A O 1
ATOM 638 N N . ALA A 1 85 ? -24.553 -3.491 7.871 1.00 89.50 85 ALA A N 1
ATOM 639 C CA . ALA A 1 85 ? -24.984 -4.067 6.591 1.00 89.50 85 ALA A CA 1
ATOM 640 C C . ALA A 1 85 ? -24.063 -3.752 5.391 1.00 89.50 85 ALA A C 1
ATOM 642 O O . ALA A 1 85 ? -24.328 -4.215 4.283 1.00 89.50 85 ALA A O 1
ATOM 643 N N . LYS A 1 86 ? -23.017 -2.933 5.564 1.00 82.94 86 LYS A N 1
ATOM 644 C CA . LYS A 1 86 ? -22.135 -2.530 4.458 1.00 82.94 86 LYS A CA 1
ATOM 645 C C . LYS A 1 86 ? -20.967 -3.505 4.325 1.00 82.94 86 LYS A C 1
ATOM 647 O O . LYS A 1 86 ? -20.124 -3.572 5.215 1.00 82.94 86 LYS A O 1
ATOM 652 N N . GLN A 1 87 ? -20.901 -4.205 3.194 1.00 82.62 87 GLN A N 1
ATOM 653 C CA . GLN A 1 87 ? -19.732 -4.985 2.787 1.00 82.62 87 GLN A CA 1
ATOM 654 C C . GLN A 1 87 ? -19.286 -4.593 1.366 1.00 82.62 87 GLN A C 1
ATOM 656 O O . GLN A 1 87 ? -20.150 -4.450 0.497 1.00 82.62 87 GLN A O 1
ATOM 661 N N . PRO A 1 88 ? -17.971 -4.423 1.110 1.00 85.56 88 PRO A N 1
ATOM 662 C CA . PRO A 1 88 ? -16.873 -4.434 2.086 1.00 85.56 88 PRO A CA 1
ATOM 663 C C . PRO A 1 88 ? -16.967 -3.268 3.085 1.00 85.56 88 PRO A C 1
ATOM 665 O O . PRO A 1 88 ? -17.722 -2.312 2.883 1.00 85.56 88 PRO A O 1
ATOM 668 N N . CYS A 1 89 ? -16.233 -3.368 4.193 1.00 91.00 89 CYS A N 1
ATOM 669 C CA . CYS A 1 89 ? -16.207 -2.311 5.194 1.00 91.00 89 CYS A CA 1
ATOM 670 C C . CYS A 1 89 ? -15.588 -1.038 4.591 1.00 91.00 89 CYS A C 1
ATOM 672 O O . CYS A 1 89 ? -14.516 -1.093 4.000 1.00 91.00 89 CYS A O 1
ATOM 674 N N . PRO A 1 90 ? -16.214 0.139 4.748 1.00 92.69 90 PRO A N 1
ATOM 675 C CA . PRO A 1 90 ? -15.636 1.385 4.244 1.00 92.69 90 PRO A CA 1
ATOM 676 C C . PRO A 1 90 ? -14.519 1.940 5.147 1.00 92.69 90 PRO A C 1
ATOM 678 O O . PRO A 1 90 ? -14.031 3.040 4.896 1.00 92.69 90 PRO A O 1
ATOM 681 N N . TYR A 1 91 ? -14.144 1.205 6.199 1.00 95.25 91 TYR A N 1
ATOM 682 C CA . TYR A 1 91 ? -13.171 1.613 7.205 1.00 95.25 91 TYR A CA 1
ATOM 683 C C . TYR A 1 91 ? -12.201 0.480 7.514 1.00 95.25 91 TYR A C 1
ATOM 685 O O . TYR A 1 91 ? -12.580 -0.693 7.472 1.00 95.25 91 TYR A O 1
ATOM 693 N N . ILE A 1 92 ? -10.984 0.840 7.907 1.00 95.38 92 ILE A N 1
ATOM 694 C CA . ILE A 1 92 ? -9.971 -0.068 8.446 1.00 95.38 92 ILE A CA 1
ATOM 695 C C . ILE A 1 92 ? -9.616 0.316 9.874 1.00 95.38 92 ILE A C 1
ATOM 697 O O . ILE A 1 92 ? -9.871 1.435 10.321 1.00 95.38 92 ILE A O 1
ATOM 701 N N . VAL A 1 93 ? -8.972 -0.617 10.565 1.00 95.62 93 VAL A N 1
ATOM 702 C CA . VAL A 1 93 ? -8.362 -0.383 11.871 1.00 95.62 93 VAL A CA 1
ATOM 703 C C . VAL A 1 93 ? -6.858 -0.457 11.698 1.00 95.62 93 VAL A C 1
ATOM 705 O O . VAL A 1 93 ? -6.340 -1.493 11.287 1.00 95.62 93 VAL A O 1
ATOM 708 N N . MET A 1 94 ? -6.161 0.625 12.027 1.00 94.50 94 MET A N 1
ATOM 709 C CA . MET A 1 94 ? -4.707 0.624 12.132 1.00 94.50 94 MET A CA 1
ATOM 710 C C . MET A 1 94 ? -4.349 0.591 13.606 1.00 94.50 94 MET A C 1
ATOM 712 O O . MET A 1 94 ? -4.601 1.552 14.327 1.00 94.50 94 MET A O 1
ATOM 716 N N . ALA A 1 95 ? -3.787 -0.518 14.070 1.00 93.62 95 ALA A N 1
ATOM 717 C CA . ALA A 1 95 ? -3.468 -0.696 15.476 1.00 93.62 95 ALA A CA 1
ATOM 718 C C . ALA A 1 95 ? -1.979 -0.973 15.687 1.00 93.62 95 ALA A C 1
ATOM 720 O O . ALA A 1 95 ? -1.338 -1.681 14.917 1.00 93.62 95 ALA A O 1
ATOM 721 N N . SER A 1 96 ? -1.450 -0.417 16.770 1.00 92.69 96 SER A N 1
ATOM 722 C CA . SER A 1 96 ? -0.107 -0.653 17.280 1.00 92.69 96 SER A CA 1
ATOM 723 C C . SER A 1 96 ? -0.237 -1.216 18.687 1.00 92.69 96 SER A C 1
ATOM 725 O O . SER A 1 96 ? -0.630 -0.498 19.609 1.00 92.69 96 SER A O 1
ATOM 727 N N . ALA A 1 97 ? 0.091 -2.493 18.851 1.00 91.25 97 ALA A N 1
ATOM 728 C CA . ALA A 1 97 ? 0.141 -3.140 20.155 1.00 91.25 97 ALA A CA 1
ATOM 729 C C . ALA A 1 97 ? 1.336 -2.613 20.970 1.00 91.25 97 ALA A C 1
ATOM 731 O O . ALA A 1 97 ? 2.418 -2.410 20.418 1.00 91.25 97 ALA A O 1
ATOM 732 N N . GLN A 1 98 ? 1.134 -2.381 22.265 1.00 89.38 98 GLN A N 1
ATOM 733 C CA . GLN A 1 98 ? 2.217 -2.172 23.236 1.00 89.38 98 GLN A CA 1
ATOM 734 C C . GLN A 1 98 ? 2.556 -3.492 23.934 1.00 89.38 98 GLN A C 1
ATOM 736 O O . GLN A 1 98 ? 3.725 -3.814 24.124 1.00 89.38 98 GLN A O 1
ATOM 741 N N . ASP A 1 99 ? 1.523 -4.273 24.251 1.00 86.69 99 ASP A N 1
ATOM 742 C CA . ASP A 1 99 ? 1.618 -5.630 24.776 1.00 86.69 99 ASP A CA 1
ATOM 743 C C . ASP A 1 99 ? 0.483 -6.499 24.196 1.00 86.69 99 ASP A C 1
ATOM 745 O O . ASP A 1 99 ? -0.238 -6.092 23.283 1.00 86.69 99 ASP A O 1
ATOM 749 N N . GLY A 1 100 ? 0.317 -7.720 24.702 1.00 81.25 100 GLY A N 1
ATOM 750 C CA . GLY A 1 100 ? -0.704 -8.644 24.207 1.00 81.25 100 GLY A CA 1
ATOM 751 C C . GLY A 1 100 ? -2.159 -8.301 24.537 1.00 81.25 100 GLY A C 1
ATOM 752 O O . GLY A 1 100 ? -3.079 -8.968 24.060 1.00 81.25 100 GLY A O 1
ATOM 753 N N . SER A 1 101 ? -2.374 -7.268 25.343 1.00 87.06 101 SER A N 1
ATOM 754 C CA . SER A 1 101 ? -3.665 -6.831 25.864 1.00 87.06 101 SER A CA 1
ATOM 755 C C . SER A 1 101 ? -3.928 -5.336 25.688 1.00 87.06 101 SER A C 1
ATOM 757 O O . SER A 1 101 ? -5.065 -4.916 25.886 1.00 87.06 101 SER A O 1
ATOM 759 N N . SER A 1 102 ? -2.926 -4.531 25.329 1.00 91.81 102 SER A N 1
ATOM 760 C CA . SER A 1 102 ? -3.035 -3.078 25.241 1.00 91.81 102 SER A CA 1
ATOM 761 C C . SER A 1 102 ? -2.283 -2.495 24.047 1.00 91.81 102 SER A C 1
ATOM 763 O O . SER A 1 102 ? -1.366 -3.097 23.477 1.00 91.81 102 SER A O 1
ATOM 765 N N . GLY A 1 103 ? -2.688 -1.301 23.632 1.00 94.56 103 GLY A N 1
ATOM 766 C CA . GLY A 1 103 ? -2.062 -0.611 22.519 1.00 94.56 103 GLY A CA 1
ATOM 767 C C . GLY A 1 103 ? -2.769 0.683 22.176 1.00 94.56 103 GLY A C 1
ATOM 768 O O . GLY A 1 103 ? -3.508 1.238 22.981 1.00 94.56 103 GLY A O 1
ATOM 769 N N . SER A 1 104 ? -2.550 1.141 20.951 1.00 96.00 104 SER A N 1
ATOM 770 C CA . SER A 1 104 ? -3.255 2.282 20.379 1.00 96.00 104 SER A CA 1
ATOM 771 C C . SER A 1 104 ? -3.798 1.935 19.005 1.00 96.00 104 SER A C 1
ATOM 773 O O . SER A 1 104 ? -3.170 1.164 18.280 1.00 96.00 104 SER A O 1
ATOM 775 N N . LEU A 1 105 ? -4.949 2.485 18.637 1.00 96.50 105 LEU A N 1
ATOM 776 C CA . LEU A 1 105 ? -5.503 2.319 17.299 1.00 96.50 105 LEU A CA 1
ATOM 777 C C . LEU A 1 105 ? -6.059 3.619 16.735 1.00 96.50 105 LEU A C 1
ATOM 779 O O . LEU A 1 105 ? -6.446 4.523 17.478 1.00 96.50 105 LEU A O 1
ATOM 783 N N . THR A 1 106 ? -6.129 3.674 15.410 1.00 96.94 106 THR A N 1
ATOM 784 C CA . THR A 1 106 ? -6.917 4.640 14.649 1.00 96.94 106 THR A CA 1
ATOM 785 C C . THR A 1 106 ? -7.907 3.906 13.743 1.00 96.94 106 THR A C 1
ATOM 787 O O . THR A 1 106 ? -7.708 2.744 13.372 1.00 96.94 106 THR A O 1
ATOM 790 N N . ILE A 1 107 ? -9.008 4.582 13.410 1.00 97.12 107 ILE A N 1
ATOM 791 C CA . ILE A 1 107 ? -9.967 4.129 12.397 1.00 97.12 107 ILE A CA 1
ATOM 792 C C . ILE A 1 107 ? -9.802 5.033 11.186 1.00 97.12 107 ILE A C 1
ATOM 794 O O . ILE A 1 107 ? -9.928 6.254 11.309 1.00 97.12 107 ILE A O 1
ATOM 798 N N . GLU A 1 108 ? -9.547 4.431 10.031 1.00 97.00 108 GLU A N 1
ATOM 799 C CA . GLU A 1 108 ? -9.284 5.157 8.791 1.00 97.00 108 GLU A CA 1
ATOM 800 C C . GLU A 1 108 ? -10.316 4.800 7.723 1.00 97.00 108 GLU A C 1
ATOM 802 O O . GLU A 1 108 ? -10.770 3.659 7.639 1.00 97.00 108 GLU A O 1
ATOM 807 N N . ASP A 1 109 ? -10.685 5.781 6.904 1.00 96.44 109 ASP A N 1
ATOM 808 C CA . ASP A 1 109 ? -11.382 5.573 5.641 1.00 96.44 109 ASP A CA 1
ATOM 809 C C . ASP A 1 109 ? -10.427 5.844 4.468 1.00 96.44 109 ASP A C 1
ATOM 811 O O . ASP A 1 109 ? -9.271 6.232 4.640 1.00 96.44 109 ASP A O 1
ATOM 815 N N . GLU A 1 110 ? -10.908 5.650 3.244 1.00 95.62 110 GLU A N 1
ATOM 816 C CA . GLU A 1 110 ? -10.110 5.914 2.045 1.00 95.62 110 GLU A CA 1
ATOM 817 C C . GLU A 1 110 ? -9.586 7.362 1.990 1.00 95.62 110 GLU A C 1
ATOM 819 O O . GLU A 1 110 ? -8.437 7.599 1.621 1.00 95.62 110 GLU A O 1
ATOM 824 N N . LYS A 1 111 ? -10.401 8.338 2.404 1.00 96.12 111 LYS A N 1
ATOM 825 C CA . LYS A 1 111 ? -10.038 9.758 2.361 1.00 96.12 111 LYS A CA 1
ATOM 826 C C . LYS A 1 111 ? -9.001 10.112 3.426 1.00 96.12 111 LYS A C 1
ATOM 828 O O . LYS A 1 111 ? -8.180 11.003 3.205 1.00 96.12 111 LYS A O 1
ATOM 833 N N . SER A 1 112 ? -9.055 9.481 4.594 1.00 96.06 112 SER A N 1
ATOM 834 C CA . SER A 1 112 ? -8.079 9.696 5.653 1.00 96.06 112 SER A CA 1
ATOM 835 C C . SER A 1 112 ? -6.755 8.997 5.346 1.00 96.06 112 SER A C 1
ATOM 837 O O . SER A 1 112 ? -5.709 9.601 5.592 1.00 96.06 112 SER A O 1
ATOM 839 N N . CYS A 1 113 ? -6.779 7.834 4.682 1.00 95.69 113 CYS A N 1
ATOM 840 C CA . CYS A 1 113 ? -5.571 7.192 4.158 1.00 95.69 113 CYS A CA 1
ATOM 841 C C . CYS A 1 113 ? -4.788 8.098 3.201 1.00 95.69 113 CYS A C 1
ATOM 843 O O . CYS A 1 113 ? -3.569 8.183 3.312 1.00 95.69 113 CYS A O 1
ATOM 845 N N . GLU A 1 114 ? -5.452 8.839 2.305 1.00 93.88 114 GLU A N 1
ATOM 846 C CA . GLU A 1 114 ? -4.751 9.765 1.394 1.00 93.88 114 GLU A CA 1
ATOM 847 C C . GLU A 1 114 ? -3.945 10.848 2.124 1.00 93.88 114 GLU A C 1
ATOM 849 O O . GLU A 1 114 ? -2.963 11.357 1.585 1.00 93.88 114 GLU A O 1
ATOM 854 N N . LYS A 1 115 ? -4.356 11.210 3.342 1.00 92.62 115 LYS A N 1
ATOM 855 C CA . LYS A 1 115 ? -3.716 12.264 4.136 1.00 92.62 115 LYS A CA 1
ATOM 856 C C . LYS A 1 115 ? -2.652 11.721 5.081 1.00 92.62 115 LYS A C 1
ATOM 858 O O . LYS A 1 115 ? -1.629 12.370 5.279 1.00 92.62 115 LYS A O 1
ATOM 863 N N . ASN A 1 116 ? -2.904 10.558 5.674 1.00 87.06 116 ASN A N 1
ATOM 864 C CA . ASN A 1 116 ? -2.152 10.048 6.812 1.00 87.06 116 ASN A CA 1
ATOM 865 C C . ASN A 1 116 ? -1.408 8.766 6.430 1.00 87.06 116 ASN A C 1
ATOM 867 O O . ASN A 1 116 ? -1.922 7.669 6.618 1.00 87.06 116 ASN A O 1
ATOM 871 N N . ASN A 1 117 ? -0.177 8.912 5.930 1.00 87.88 117 ASN A N 1
ATOM 872 C CA . ASN A 1 117 ? 0.678 7.791 5.519 1.00 87.88 117 ASN A CA 1
ATOM 873 C C . ASN A 1 117 ? -0.017 6.852 4.501 1.00 87.88 117 ASN A C 1
ATOM 875 O O . ASN A 1 117 ? -0.379 5.718 4.837 1.00 87.88 117 ASN A O 1
ATOM 879 N N . PRO A 1 118 ? -0.206 7.318 3.251 1.00 90.88 118 PRO A N 1
ATOM 880 C CA . PRO A 1 118 ? -1.003 6.612 2.252 1.00 90.88 118 PRO A CA 1
ATOM 881 C C . PRO A 1 118 ? -0.496 5.202 1.961 1.00 90.88 118 PRO A C 1
ATOM 883 O O . PRO A 1 118 ? -1.310 4.321 1.719 1.00 90.88 118 PRO A O 1
ATOM 886 N N . GLU A 1 119 ? 0.812 4.961 2.032 1.00 91.06 119 GLU A N 1
ATOM 887 C CA . GLU A 1 119 ? 1.388 3.644 1.762 1.00 91.06 119 GLU A CA 1
ATOM 888 C C . GLU A 1 119 ? 0.910 2.582 2.754 1.00 91.06 119 GLU A C 1
ATOM 890 O O . GLU A 1 119 ? 0.237 1.627 2.364 1.00 91.06 119 GLU A O 1
ATOM 895 N N . ASN A 1 120 ? 1.190 2.773 4.046 1.00 92.75 120 ASN A N 1
ATOM 896 C CA . ASN A 1 120 ? 0.815 1.792 5.064 1.00 92.75 120 ASN A CA 1
ATOM 897 C C . ASN A 1 120 ? -0.706 1.702 5.226 1.00 92.75 120 ASN A C 1
ATOM 899 O O . ASN A 1 120 ? -1.245 0.611 5.409 1.00 92.75 120 ASN A O 1
ATOM 903 N N . CYS A 1 121 ? -1.403 2.839 5.138 1.00 95.69 121 CYS A N 1
ATOM 904 C CA . CYS A 1 121 ? -2.852 2.873 5.293 1.00 95.69 121 CYS A CA 1
ATOM 905 C C . CYS A 1 121 ? -3.543 2.108 4.161 1.00 95.69 121 CYS A C 1
ATOM 907 O O . CYS A 1 121 ? -4.325 1.196 4.426 1.00 95.69 121 CYS A O 1
ATOM 909 N N . PHE A 1 122 ? -3.210 2.395 2.896 1.00 95.94 122 PHE A N 1
ATOM 910 C CA . PHE A 1 122 ? -3.816 1.682 1.772 1.00 95.94 122 PHE A CA 1
ATOM 911 C C . PHE A 1 122 ? -3.367 0.229 1.661 1.00 95.94 122 PHE A C 1
ATOM 913 O O . PHE A 1 122 ? -4.153 -0.588 1.183 1.00 95.94 122 PHE A O 1
ATOM 920 N N . TYR A 1 123 ? -2.167 -0.123 2.128 1.00 93.25 123 TYR A N 1
ATOM 921 C CA . TYR A 1 123 ? -1.755 -1.522 2.216 1.00 93.25 123 TYR A CA 1
ATOM 922 C C . TYR A 1 123 ? -2.681 -2.329 3.137 1.00 93.25 123 TYR A C 1
ATOM 924 O O . TYR A 1 123 ? -3.184 -3.379 2.734 1.00 93.25 123 TYR A O 1
ATOM 932 N N . GLU A 1 124 ? -2.981 -1.825 4.338 1.00 93.88 124 GLU A N 1
ATOM 933 C CA . GLU A 1 124 ? -3.941 -2.477 5.239 1.00 93.88 124 GLU A CA 1
ATOM 934 C C . GLU A 1 124 ? -5.373 -2.411 4.691 1.00 93.88 124 GLU A C 1
ATOM 936 O O . GLU A 1 124 ? -6.111 -3.397 4.753 1.00 93.88 124 GLU A O 1
ATOM 941 N N . PHE A 1 125 ? -5.755 -1.295 4.063 1.00 93.94 125 PHE A N 1
ATOM 942 C CA . PHE A 1 125 ? -7.065 -1.137 3.423 1.00 93.94 125 PHE A CA 1
ATOM 943 C C . PHE A 1 125 ? -7.313 -2.159 2.323 1.00 93.94 125 PHE A C 1
ATOM 945 O O . PHE A 1 125 ? -8.372 -2.787 2.260 1.00 93.94 125 PHE A O 1
ATOM 952 N N . ALA A 1 126 ? -6.301 -2.395 1.497 1.00 93.88 126 ALA A N 1
ATOM 953 C CA . ALA A 1 126 ? -6.346 -3.360 0.422 1.00 93.88 126 ALA A CA 1
ATOM 954 C C . ALA A 1 126 ? -6.665 -4.780 0.903 1.00 93.88 126 ALA A C 1
ATOM 956 O O . ALA A 1 126 ? -7.244 -5.550 0.136 1.00 93.88 126 ALA A O 1
ATOM 957 N N . ARG A 1 127 ? -6.316 -5.150 2.146 1.00 92.69 127 ARG A N 1
ATOM 958 C CA . ARG A 1 127 ? -6.504 -6.512 2.687 1.00 92.69 127 ARG A CA 1
ATOM 959 C C . ARG A 1 127 ? -7.959 -6.944 2.781 1.00 92.69 127 ARG A C 1
ATOM 961 O O . ARG A 1 127 ? -8.219 -8.144 2.795 1.00 92.69 127 ARG A O 1
ATOM 968 N N . GLN A 1 128 ? -8.886 -5.992 2.799 1.00 91.75 128 GLN A N 1
ATOM 969 C CA . GLN A 1 128 ? -10.319 -6.269 2.862 1.00 91.75 128 GLN A CA 1
ATOM 970 C C . GLN A 1 128 ? -10.894 -6.810 1.551 1.00 91.75 128 GLN A C 1
ATOM 972 O O . GLN A 1 128 ? -11.981 -7.385 1.544 1.00 91.75 128 GLN A O 1
ATOM 977 N N . PHE A 1 129 ? -10.180 -6.633 0.441 1.00 93.50 129 PHE A N 1
ATOM 978 C CA . PHE A 1 129 ? -10.625 -7.094 -0.864 1.00 93.50 129 PHE A CA 1
ATOM 979 C C . PHE A 1 129 ? -10.092 -8.498 -1.148 1.00 93.50 129 PHE A C 1
ATOM 981 O O . PHE A 1 129 ? -8.912 -8.796 -0.930 1.00 93.50 129 PHE A O 1
ATOM 988 N N . ALA A 1 130 ? -10.986 -9.353 -1.649 1.00 94.00 130 ALA A N 1
ATOM 989 C CA . ALA A 1 130 ? -10.696 -10.739 -2.014 1.00 94.00 130 ALA A CA 1
ATOM 990 C C . ALA A 1 130 ? -10.353 -10.918 -3.504 1.00 94.00 130 ALA A C 1
ATOM 992 O O . ALA A 1 130 ? -9.849 -11.972 -3.885 1.00 94.00 130 ALA A O 1
ATOM 993 N N . SER A 1 131 ? -10.619 -9.910 -4.340 1.00 94.62 131 SER A N 1
ATOM 994 C CA . SER A 1 131 ? -10.312 -9.923 -5.772 1.00 94.62 131 SER A CA 1
ATOM 995 C C . SER A 1 131 ? -9.918 -8.537 -6.283 1.00 94.62 131 SER A C 1
ATOM 997 O O . SER A 1 131 ? -10.144 -7.520 -5.618 1.00 94.62 131 SER A O 1
ATOM 999 N N . ASP A 1 132 ? -9.349 -8.503 -7.485 1.00 94.19 132 ASP A N 1
ATOM 1000 C CA . ASP A 1 132 ? -8.982 -7.275 -8.182 1.00 94.19 132 ASP A CA 1
ATOM 1001 C C . ASP A 1 132 ? -10.207 -6.478 -8.659 1.00 94.19 132 ASP A C 1
ATOM 1003 O O . ASP A 1 132 ? -10.145 -5.250 -8.673 1.00 94.19 132 ASP A O 1
ATOM 1007 N N . GLU A 1 133 ? -11.351 -7.114 -8.952 1.00 92.81 133 GLU A N 1
ATOM 1008 C CA . GLU A 1 133 ? -12.604 -6.374 -9.187 1.00 92.81 133 GLU A CA 1
ATOM 1009 C C . GLU A 1 133 ? -13.028 -5.569 -7.961 1.00 92.81 133 GLU A C 1
ATOM 1011 O O . GLU A 1 133 ? -13.470 -4.428 -8.094 1.00 92.81 133 GLU A O 1
ATOM 1016 N N . GLY A 1 134 ? -12.863 -6.143 -6.765 1.00 93.12 134 GLY A N 1
ATOM 1017 C CA . GLY A 1 134 ? -13.156 -5.452 -5.513 1.00 93.12 134 GLY A CA 1
ATOM 1018 C C . GLY A 1 134 ? -12.325 -4.178 -5.361 1.00 93.12 134 GLY A C 1
ATOM 1019 O O . GLY A 1 134 ? -12.861 -3.139 -4.980 1.00 93.12 134 GLY A O 1
ATOM 1020 N N . CYS A 1 135 ? -11.045 -4.226 -5.744 1.00 95.00 135 CYS A N 1
ATOM 1021 C CA . CYS A 1 135 ? -10.165 -3.059 -5.713 1.00 95.00 135 CYS A CA 1
ATOM 1022 C C . CYS A 1 135 ? -10.688 -1.896 -6.556 1.00 95.00 135 CYS A C 1
ATOM 1024 O O . CYS A 1 135 ? -10.475 -0.744 -6.192 1.00 95.00 135 CYS A O 1
ATOM 1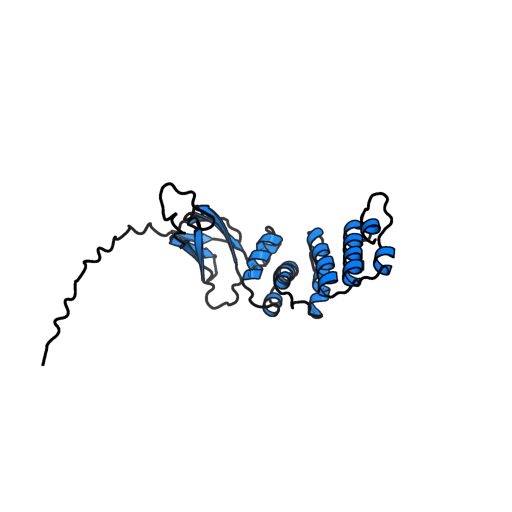026 N N . MET A 1 136 ? -11.396 -2.166 -7.656 1.00 92.38 136 MET A N 1
ATOM 1027 C CA . MET A 1 136 ? -11.924 -1.117 -8.534 1.00 92.38 136 MET A CA 1
ATOM 1028 C C . MET A 1 136 ? -13.068 -0.314 -7.905 1.00 92.38 136 MET A C 1
ATOM 1030 O O . MET A 1 136 ? -13.414 0.745 -8.424 1.00 92.38 136 MET A O 1
ATOM 1034 N N . ALA A 1 137 ? -13.623 -0.769 -6.776 1.00 92.94 137 ALA A N 1
ATOM 1035 C CA . ALA A 1 137 ? -14.581 0.001 -5.989 1.00 92.94 137 ALA A CA 1
ATOM 1036 C C . ALA A 1 137 ? -13.931 1.160 -5.205 1.00 92.94 137 ALA A C 1
ATOM 1038 O O . ALA A 1 137 ? -14.644 2.066 -4.765 1.00 92.94 137 ALA A O 1
ATOM 1039 N N . LEU A 1 138 ? -12.602 1.145 -5.031 1.00 94.25 138 LEU A N 1
ATOM 1040 C CA . LEU A 1 138 ? -11.850 2.234 -4.403 1.00 94.25 138 LEU A CA 1
ATOM 1041 C C . LEU A 1 138 ? -11.834 3.467 -5.313 1.00 94.25 138 LEU A C 1
ATOM 1043 O O . LEU A 1 138 ? -11.574 3.379 -6.516 1.00 94.25 138 LEU A O 1
ATOM 1047 N N . LYS A 1 139 ? -12.097 4.640 -4.736 1.00 95.94 139 LYS A N 1
ATOM 1048 C CA . LYS A 1 139 ? -12.123 5.917 -5.466 1.00 95.94 139 LYS A CA 1
ATOM 1049 C C . LYS A 1 139 ? -10.720 6.495 -5.643 1.00 95.94 139 LYS A C 1
ATOM 1051 O O . LYS A 1 139 ? -10.437 7.135 -6.655 1.00 95.94 139 LYS A O 1
ATOM 1056 N N . SER A 1 140 ? -9.840 6.249 -4.683 1.00 95.56 140 SER A N 1
ATOM 1057 C CA . SER A 1 140 ? -8.462 6.709 -4.645 1.00 95.56 140 SER A CA 1
ATOM 1058 C C . SER A 1 140 ? -7.621 5.959 -5.677 1.00 95.56 140 SER A C 1
ATOM 1060 O O . SER A 1 140 ? -7.575 4.724 -5.661 1.00 95.56 140 SER A O 1
ATOM 1062 N N . PRO A 1 141 ? -6.913 6.659 -6.581 1.00 96.19 141 PRO A N 1
ATOM 1063 C CA . PRO A 1 141 ? -5.919 6.031 -7.447 1.00 96.19 141 PRO A CA 1
ATOM 1064 C C . PRO A 1 141 ? -4.830 5.291 -6.656 1.00 96.19 141 PRO A C 1
ATOM 1066 O O . PRO A 1 141 ? -4.464 4.177 -7.024 1.00 96.19 141 PRO A O 1
ATOM 1069 N N . SER A 1 142 ? -4.365 5.868 -5.542 1.00 95.69 142 SER A N 1
ATOM 1070 C CA . SER A 1 142 ? -3.375 5.237 -4.661 1.00 95.69 142 SER A CA 1
ATOM 1071 C C . SER A 1 142 ? -3.939 3.972 -4.019 1.00 95.69 142 SER A C 1
ATOM 1073 O O . SER A 1 142 ? -3.307 2.920 -4.085 1.00 95.69 142 SER A O 1
ATOM 1075 N N . GLY A 1 143 ? -5.161 4.040 -3.478 1.00 96.12 143 GLY A N 1
ATOM 1076 C CA . GLY A 1 143 ? -5.844 2.870 -2.923 1.00 96.12 143 GLY A CA 1
ATOM 1077 C C . GLY A 1 143 ? -6.005 1.743 -3.942 1.00 96.12 143 GLY A C 1
ATOM 1078 O O . GLY A 1 143 ? -5.649 0.598 -3.657 1.00 96.12 143 GLY A O 1
ATOM 1079 N N . ARG A 1 144 ? -6.452 2.069 -5.162 1.00 96.44 144 ARG A N 1
ATOM 1080 C CA . ARG A 1 144 ? -6.529 1.106 -6.273 1.00 96.44 144 ARG A CA 1
ATOM 1081 C C . ARG A 1 144 ? -5.171 0.487 -6.585 1.00 96.44 144 ARG A C 1
ATOM 1083 O O . ARG A 1 144 ? -5.102 -0.726 -6.750 1.00 96.44 144 ARG A O 1
ATOM 1090 N N . TYR A 1 145 ? -4.103 1.282 -6.631 1.00 96.00 145 TYR A N 1
ATOM 1091 C CA . TYR A 1 145 ? -2.756 0.789 -6.926 1.00 96.00 145 TYR A CA 1
ATOM 1092 C C . TYR A 1 145 ? -2.280 -0.230 -5.885 1.00 96.00 145 TYR A C 1
ATOM 1094 O O . TYR A 1 145 ? -1.966 -1.366 -6.245 1.00 96.00 145 TYR A O 1
ATOM 1102 N N . TYR A 1 146 ? -2.311 0.133 -4.599 1.00 95.19 146 TYR A N 1
ATOM 1103 C CA . TYR A 1 146 ? -1.906 -0.770 -3.516 1.00 95.19 146 TYR A CA 1
ATOM 1104 C C . TYR A 1 146 ? -2.782 -2.023 -3.445 1.00 95.19 146 TYR A C 1
ATOM 1106 O O . TYR A 1 146 ? -2.285 -3.117 -3.180 1.00 95.19 146 TYR A O 1
ATOM 1114 N N . CYS A 1 147 ? -4.078 -1.888 -3.732 1.00 96.06 147 CYS A N 1
ATOM 1115 C CA . CYS A 1 147 ? -4.986 -3.024 -3.765 1.00 96.06 147 CYS A CA 1
ATOM 1116 C C . CYS A 1 147 ? -4.681 -3.984 -4.919 1.00 96.06 147 CYS A C 1
ATOM 1118 O O . CYS A 1 147 ? -4.487 -5.178 -4.687 1.00 96.06 147 CYS A O 1
ATOM 1120 N N . LEU A 1 148 ? -4.555 -3.476 -6.148 1.00 95.75 148 LEU A N 1
ATOM 1121 C CA . LEU A 1 148 ? -4.272 -4.290 -7.333 1.00 95.75 148 LEU A CA 1
ATOM 1122 C C . LEU A 1 148 ? -2.880 -4.930 -7.294 1.00 95.75 148 LEU A C 1
ATOM 1124 O O . LEU A 1 148 ? -2.688 -6.003 -7.865 1.00 95.75 148 LEU A O 1
ATOM 1128 N N . ALA A 1 149 ? -1.914 -4.325 -6.598 1.00 93.00 149 ALA A N 1
ATOM 1129 C CA . ALA A 1 149 ? -0.583 -4.898 -6.404 1.00 93.00 149 ALA A CA 1
ATOM 1130 C C . ALA A 1 149 ? -0.604 -6.279 -5.719 1.00 93.00 149 ALA A C 1
ATOM 1132 O O . ALA A 1 149 ? 0.322 -7.061 -5.915 1.00 93.00 149 ALA A O 1
ATOM 1133 N N . ARG A 1 150 ? -1.672 -6.617 -4.980 1.00 93.75 150 ARG A N 1
ATOM 1134 C CA . ARG A 1 150 ? -1.843 -7.920 -4.310 1.00 93.75 150 ARG A CA 1
ATOM 1135 C C . ARG A 1 150 ? -2.304 -9.048 -5.235 1.00 93.75 150 ARG A C 1
ATOM 1137 O O . ARG A 1 150 ? -2.313 -10.202 -4.816 1.00 93.75 150 ARG A O 1
ATOM 1144 N N . PHE A 1 151 ? -2.732 -8.730 -6.455 1.00 93.06 151 PHE A N 1
ATOM 1145 C CA . PHE A 1 151 ? -3.333 -9.695 -7.371 1.00 93.06 151 PHE A CA 1
ATOM 1146 C C . PHE A 1 151 ? -2.490 -9.810 -8.638 1.00 93.06 151 PHE A C 1
ATOM 1148 O O . PHE A 1 151 ? -2.500 -8.914 -9.480 1.00 93.06 151 PHE A O 1
ATOM 1155 N N . ASP A 1 152 ? -1.815 -10.944 -8.826 1.00 85.31 152 ASP A N 1
ATOM 1156 C CA . ASP A 1 152 ? -0.953 -11.185 -9.997 1.00 85.31 152 ASP A CA 1
ATOM 1157 C C . ASP A 1 152 ? -1.708 -11.068 -11.330 1.00 85.31 152 ASP A C 1
ATOM 1159 O O . ASP A 1 152 ? -1.154 -10.657 -12.349 1.00 85.31 152 ASP A O 1
ATOM 1163 N N . LYS A 1 153 ? -3.008 -11.392 -11.316 1.00 82.81 153 LYS A N 1
ATOM 1164 C CA . LYS A 1 153 ? -3.900 -11.338 -12.484 1.00 82.81 153 LYS A CA 1
ATOM 1165 C C . LYS A 1 153 ? -4.508 -9.956 -12.747 1.00 82.81 153 LYS A C 1
ATOM 1167 O O . LYS A 1 153 ? -5.241 -9.807 -13.718 1.00 82.81 153 LYS A O 1
ATOM 1172 N N . SER A 1 154 ? -4.152 -8.936 -11.964 1.00 85.31 154 SER A N 1
ATOM 1173 C CA . SER A 1 154 ? -4.642 -7.555 -12.128 1.00 85.31 154 SER A CA 1
ATOM 1174 C C . SER A 1 154 ? -4.143 -6.842 -13.393 1.00 85.31 154 SER A C 1
ATOM 1176 O O . SER A 1 154 ? -4.418 -5.653 -13.583 1.00 85.31 154 SER A O 1
ATOM 1178 N N . ALA A 1 155 ? -3.418 -7.546 -14.268 1.00 81.31 155 ALA A N 1
ATOM 1179 C CA . ALA A 1 155 ? -2.884 -7.070 -15.539 1.00 81.31 155 ALA A CA 1
ATOM 1180 C C . ALA A 1 155 ? -3.979 -6.842 -16.606 1.00 81.31 155 ALA A C 1
ATOM 1182 O O . ALA A 1 155 ? -3.854 -7.279 -17.753 1.00 81.31 155 ALA A O 1
ATOM 1183 N N . ARG A 1 156 ? -5.074 -6.177 -16.237 1.00 86.56 156 ARG A N 1
ATOM 1184 C CA . ARG A 1 156 ? -6.197 -5.893 -17.127 1.00 86.56 156 ARG A CA 1
ATOM 1185 C C . ARG A 1 156 ? -5.968 -4.592 -17.903 1.00 86.56 156 ARG A C 1
ATOM 1187 O O . ARG A 1 156 ? -5.442 -3.637 -17.330 1.00 86.56 156 ARG A O 1
ATOM 1194 N N . PRO A 1 157 ? -6.347 -4.503 -19.190 1.00 86.69 157 PRO A N 1
ATOM 1195 C CA . PRO A 1 157 ? -6.119 -3.305 -20.002 1.00 86.69 157 PRO A CA 1
ATOM 1196 C C . PRO A 1 157 ? -6.613 -1.996 -19.366 1.00 86.69 157 PRO A C 1
ATOM 1198 O O . PRO A 1 157 ? -5.933 -0.977 -19.476 1.00 86.69 157 PRO A O 1
ATOM 1201 N N . GLU A 1 158 ? -7.742 -2.028 -18.656 1.00 88.62 158 GLU A N 1
ATOM 1202 C CA . GLU A 1 158 ? -8.338 -0.884 -17.958 1.00 88.62 158 GLU A CA 1
ATOM 1203 C C . GLU A 1 158 ? -7.441 -0.299 -16.860 1.00 88.62 158 GLU A C 1
ATOM 1205 O O . GLU A 1 158 ? -7.503 0.898 -16.577 1.00 88.62 158 GLU A O 1
ATOM 1210 N N . ASN A 1 159 ? -6.549 -1.107 -16.286 1.00 91.19 159 ASN A N 1
ATOM 1211 C CA . ASN A 1 159 ? -5.674 -0.673 -15.206 1.00 91.19 159 ASN A CA 1
ATOM 1212 C C . ASN A 1 159 ? -4.436 0.060 -15.727 1.00 91.19 159 ASN A C 1
ATOM 1214 O O . ASN A 1 159 ? -3.777 0.742 -14.950 1.00 91.19 159 ASN A O 1
ATOM 1218 N N . ARG A 1 160 ? -4.120 -0.013 -17.029 1.00 93.12 160 ARG A N 1
ATOM 1219 C CA . ARG A 1 160 ? -2.886 0.560 -17.602 1.00 93.12 160 ARG A CA 1
ATOM 1220 C C . ARG A 1 160 ? -2.728 2.065 -17.367 1.00 93.12 160 ARG A C 1
ATOM 1222 O O . ARG A 1 160 ? -1.605 2.538 -17.247 1.00 93.12 160 ARG A O 1
ATOM 1229 N N . GLY A 1 161 ? -3.833 2.805 -17.276 1.00 94.69 161 GLY A N 1
ATOM 1230 C CA . GLY A 1 161 ? -3.830 4.249 -17.015 1.00 94.69 161 GLY A CA 1
ATOM 1231 C C . GLY A 1 161 ? -3.760 4.635 -15.535 1.00 94.69 161 GLY A C 1
ATOM 1232 O O . GLY A 1 161 ? -3.862 5.819 -15.220 1.00 94.69 161 GLY A O 1
ATOM 1233 N N . LEU A 1 162 ? -3.644 3.676 -14.610 1.00 95.94 162 LEU A N 1
ATOM 1234 C CA . LEU A 1 162 ? -3.687 3.963 -13.174 1.00 95.94 162 LEU A CA 1
ATOM 1235 C C . LEU A 1 162 ? -2.475 4.768 -12.702 1.00 95.94 162 LEU A C 1
ATOM 1237 O O . LEU A 1 162 ? -2.640 5.711 -11.935 1.00 95.94 162 LEU A O 1
ATOM 1241 N N . CYS A 1 163 ? -1.275 4.450 -13.196 1.00 96.06 163 CYS A N 1
ATOM 1242 C CA . CYS A 1 163 ? -0.058 5.162 -12.805 1.00 96.06 163 CYS A CA 1
ATOM 1243 C C . CYS A 1 163 ? -0.110 6.656 -13.175 1.00 96.06 163 CYS A C 1
ATOM 1245 O O . CYS A 1 163 ? 0.400 7.496 -12.439 1.00 96.06 163 CYS A O 1
ATOM 1247 N N . ASP A 1 164 ? -0.785 7.002 -14.277 1.00 96.00 164 ASP A N 1
ATOM 1248 C CA . ASP A 1 164 ? -0.974 8.393 -14.708 1.00 96.00 164 ASP A CA 1
ATOM 1249 C C . ASP A 1 164 ? -1.900 9.176 -13.750 1.00 96.00 164 ASP A C 1
ATOM 1251 O O . ASP A 1 164 ? -1.816 10.400 -13.689 1.00 96.00 164 ASP A O 1
ATOM 1255 N N . GLN A 1 165 ? -2.742 8.482 -12.972 1.00 95.94 165 GLN A N 1
ATOM 1256 C CA . GLN A 1 165 ? -3.668 9.066 -11.991 1.00 95.94 165 GLN A CA 1
ATOM 1257 C C . GLN A 1 165 ? -3.062 9.202 -10.585 1.00 95.94 165 GLN A C 1
ATOM 1259 O O . GLN A 1 165 ? -3.708 9.767 -9.701 1.00 95.94 165 GLN A O 1
ATOM 1264 N N . LEU A 1 166 ? -1.864 8.659 -10.343 1.00 95.31 166 LEU A N 1
ATOM 1265 C CA . LEU A 1 166 ? -1.225 8.739 -9.031 1.00 95.31 166 LEU A CA 1
ATOM 1266 C C . LEU A 1 166 ? -0.763 10.176 -8.727 1.00 95.31 166 LEU A C 1
ATOM 1268 O O . LEU A 1 166 ? -0.305 10.868 -9.643 1.00 95.31 166 LEU A O 1
ATOM 1272 N N . PRO A 1 167 ? -0.841 10.627 -7.457 1.00 92.75 167 PRO A N 1
ATOM 1273 C CA . PRO A 1 167 ? -0.418 11.972 -7.080 1.00 92.75 167 PRO A CA 1
ATOM 1274 C C . PRO A 1 167 ? 1.067 12.209 -7.374 1.00 92.75 167 PRO A C 1
ATOM 1276 O O . PRO A 1 167 ? 1.922 11.466 -6.894 1.00 92.75 167 PRO A O 1
ATOM 1279 N N . ASP A 1 168 ? 1.387 13.302 -8.069 1.00 90.31 168 ASP A N 1
ATOM 1280 C CA . ASP A 1 168 ? 2.782 13.678 -8.358 1.00 90.31 168 ASP A CA 1
ATOM 1281 C C . ASP A 1 168 ? 3.584 14.003 -7.083 1.00 90.31 168 ASP A C 1
ATOM 1283 O O . ASP A 1 168 ? 4.809 13.899 -7.070 1.00 90.31 168 ASP A O 1
ATOM 1287 N N . ALA A 1 169 ? 2.894 14.353 -5.989 1.00 89.38 169 ALA A N 1
ATOM 1288 C CA . ALA A 1 169 ? 3.504 14.597 -4.683 1.00 89.38 169 ALA A CA 1
ATOM 1289 C C . ALA A 1 169 ? 4.182 13.347 -4.092 1.00 89.38 169 ALA A C 1
ATOM 1291 O O . ALA A 1 169 ? 5.108 13.479 -3.295 1.00 89.38 169 ALA A O 1
ATOM 1292 N N . ILE A 1 170 ? 3.753 12.141 -4.487 1.00 86.38 170 ILE A N 1
ATOM 1293 C CA . ILE A 1 170 ? 4.348 10.871 -4.048 1.00 86.38 170 ILE A CA 1
ATOM 1294 C C . ILE A 1 170 ? 5.151 10.303 -5.208 1.00 86.38 170 ILE A C 1
ATOM 1296 O O . ILE A 1 170 ? 4.829 9.274 -5.802 1.00 86.38 170 ILE A O 1
ATOM 1300 N N . TYR A 1 171 ? 6.210 11.033 -5.529 1.00 85.06 171 TYR A N 1
ATOM 1301 C CA . TYR A 1 171 ? 7.040 10.816 -6.697 1.00 85.06 171 TYR A CA 1
ATOM 1302 C C . TYR A 1 171 ? 7.419 9.322 -6.867 1.00 85.06 171 TYR A C 1
ATOM 1304 O O . TYR A 1 171 ? 7.186 8.710 -7.914 1.00 85.06 171 TYR A O 1
ATOM 1312 N N . ALA A 1 172 ? 7.962 8.711 -5.806 1.00 91.00 172 ALA A N 1
ATOM 1313 C CA . ALA A 1 172 ? 8.433 7.326 -5.824 1.00 91.00 172 ALA A CA 1
ATOM 1314 C C . ALA A 1 172 ? 7.321 6.314 -6.154 1.00 91.00 172 ALA A C 1
ATOM 1316 O O . ALA A 1 172 ? 7.570 5.333 -6.853 1.00 91.00 172 ALA A O 1
ATOM 1317 N N . LEU A 1 173 ? 6.084 6.573 -5.716 1.00 92.69 173 LEU A N 1
ATOM 1318 C CA . LEU A 1 173 ? 4.946 5.683 -5.946 1.00 92.69 173 LEU A CA 1
ATOM 1319 C C . LEU A 1 173 ? 4.593 5.596 -7.432 1.00 92.69 173 LEU A C 1
ATOM 1321 O O . LEU A 1 173 ? 4.389 4.507 -7.964 1.00 92.69 173 LEU A O 1
ATOM 1325 N N . LYS A 1 174 ? 4.568 6.742 -8.120 1.00 94.56 174 LYS A N 1
ATOM 1326 C CA . LYS A 1 174 ? 4.230 6.813 -9.546 1.00 94.56 174 LYS A CA 1
ATOM 1327 C C . LYS A 1 174 ? 5.221 6.039 -10.413 1.00 94.56 174 LYS A C 1
ATOM 1329 O O . LYS A 1 174 ? 4.827 5.340 -11.343 1.00 94.56 174 LYS A O 1
ATOM 1334 N N . TRP A 1 175 ? 6.504 6.107 -10.085 1.00 94.25 175 TRP A N 1
ATOM 1335 C CA . TRP A 1 175 ? 7.520 5.323 -10.783 1.00 94.25 175 TRP A CA 1
ATOM 1336 C C . TRP A 1 175 ? 7.529 3.859 -10.449 1.00 94.25 175 TRP A C 1
ATOM 1338 O O . TRP A 1 175 ? 7.670 3.054 -11.364 1.00 94.25 175 TRP A O 1
ATOM 1348 N N . ASN A 1 176 ? 7.386 3.513 -9.171 1.00 94.69 176 ASN A N 1
ATOM 1349 C CA . ASN A 1 176 ? 7.253 2.117 -8.789 1.00 94.69 176 ASN A CA 1
ATOM 1350 C C . ASN A 1 176 ? 6.080 1.496 -9.555 1.00 94.69 176 ASN A C 1
ATOM 1352 O O . ASN A 1 176 ? 6.246 0.428 -10.137 1.00 94.69 176 ASN A O 1
ATOM 1356 N N . CYS A 1 177 ? 4.978 2.239 -9.715 1.00 96.19 177 CYS A N 1
ATOM 1357 C CA . CYS A 1 177 ? 3.861 1.830 -10.558 1.00 96.19 177 CYS A CA 1
ATOM 1358 C C . CYS A 1 177 ? 4.273 1.581 -12.012 1.00 96.19 177 CYS A C 1
ATOM 1360 O O . CYS A 1 177 ? 4.029 0.492 -12.528 1.00 96.19 177 CYS A O 1
ATOM 1362 N N . TYR A 1 178 ? 4.933 2.534 -12.682 1.00 97.25 178 TYR A N 1
ATOM 1363 C CA . TYR A 1 178 ? 5.376 2.328 -14.066 1.00 97.25 178 TYR A CA 1
ATOM 1364 C C . TYR A 1 178 ? 6.356 1.156 -14.209 1.00 97.25 178 TYR A C 1
ATOM 1366 O O . TYR A 1 178 ? 6.211 0.364 -15.135 1.00 97.25 178 TYR A O 1
ATOM 1374 N N . TYR A 1 179 ? 7.322 1.009 -13.301 1.00 96.75 179 TYR A N 1
ATOM 1375 C CA . TYR A 1 179 ? 8.270 -0.106 -13.300 1.00 96.75 179 TYR A CA 1
ATOM 1376 C C . TYR A 1 179 ? 7.564 -1.455 -13.137 1.00 96.75 179 TYR A C 1
ATOM 1378 O O . TYR A 1 179 ? 7.751 -2.365 -13.948 1.00 96.75 179 TYR A O 1
ATOM 1386 N N . GLU A 1 180 ? 6.715 -1.583 -12.116 1.00 95.25 180 GLU A N 1
ATOM 1387 C CA . GLU A 1 180 ? 5.945 -2.799 -11.861 1.00 95.25 180 GLU A CA 1
ATOM 1388 C C . GLU A 1 180 ? 5.030 -3.130 -13.037 1.00 95.25 180 GLU A C 1
ATOM 1390 O O . GLU A 1 180 ? 4.922 -4.291 -13.430 1.00 95.25 180 GLU A O 1
ATOM 1395 N N . TYR A 1 181 ? 4.405 -2.121 -13.646 1.00 95.69 181 TYR A N 1
ATOM 1396 C CA . TYR A 1 181 ? 3.513 -2.314 -14.782 1.00 95.69 181 TYR A CA 1
ATOM 1397 C C . TYR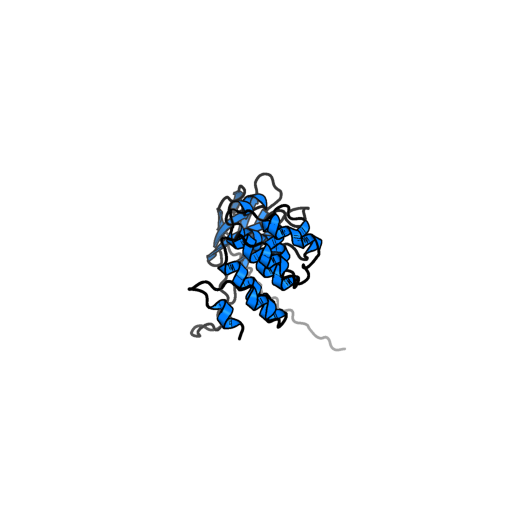 A 1 181 ? 4.279 -2.658 -16.060 1.00 95.69 181 TYR A C 1
ATOM 1399 O O . TYR A 1 181 ? 3.819 -3.516 -16.812 1.00 95.69 181 TYR A O 1
ATOM 1407 N N . ALA A 1 182 ? 5.470 -2.099 -16.284 1.00 96.94 182 ALA A N 1
ATOM 1408 C CA . ALA A 1 182 ? 6.339 -2.514 -17.383 1.00 96.94 182 ALA A CA 1
ATOM 1409 C C . ALA A 1 182 ? 6.618 -4.023 -17.317 1.00 96.94 182 ALA A C 1
ATOM 1411 O O . ALA A 1 182 ? 6.483 -4.726 -18.317 1.00 96.94 182 ALA A O 1
ATOM 1412 N N . ILE A 1 183 ? 6.925 -4.534 -16.120 1.00 95.50 183 ILE A N 1
ATOM 1413 C CA . ILE A 1 183 ? 7.175 -5.960 -15.870 1.00 95.50 183 ILE A CA 1
ATOM 1414 C C . ILE A 1 183 ? 5.893 -6.775 -16.019 1.00 95.50 183 ILE A C 1
ATOM 1416 O O . ILE A 1 183 ? 5.869 -7.761 -16.758 1.00 95.50 183 ILE A O 1
ATOM 1420 N N . ARG A 1 184 ? 4.823 -6.359 -15.336 1.00 92.75 184 ARG A N 1
ATOM 1421 C CA . ARG A 1 184 ? 3.552 -7.089 -15.261 1.00 92.75 184 ARG A CA 1
ATOM 1422 C C . ARG A 1 184 ? 2.885 -7.213 -16.628 1.00 92.75 184 ARG A C 1
ATOM 1424 O O . ARG A 1 184 ? 2.455 -8.300 -16.996 1.00 92.75 184 ARG A O 1
ATOM 1431 N N . TYR A 1 185 ? 2.833 -6.126 -17.396 1.00 93.69 185 TYR A N 1
ATOM 1432 C CA . TYR A 1 185 ? 2.266 -6.123 -18.748 1.00 93.69 185 TYR A CA 1
ATOM 1433 C C . TYR A 1 185 ? 3.259 -6.545 -19.825 1.00 93.69 185 TYR A C 1
ATOM 1435 O O . TYR A 1 185 ? 2.846 -6.692 -20.975 1.00 93.69 185 TYR A O 1
ATOM 1443 N N . ARG A 1 186 ? 4.545 -6.707 -19.477 1.00 95.56 186 ARG A N 1
ATOM 1444 C CA . ARG A 1 186 ? 5.640 -6.851 -20.444 1.00 95.56 186 ARG A CA 1
ATOM 1445 C C . ARG A 1 186 ? 5.551 -5.766 -21.522 1.00 95.56 186 ARG A C 1
ATOM 1447 O O . ARG A 1 186 ? 5.568 -6.053 -22.715 1.00 95.56 186 ARG A O 1
ATOM 1454 N N . ASP A 1 187 ? 5.386 -4.517 -21.095 1.00 97.06 187 ASP A N 1
ATOM 1455 C CA . ASP A 1 187 ? 5.234 -3.372 -21.994 1.00 97.06 187 ASP A CA 1
ATOM 1456 C C . ASP A 1 187 ? 6.285 -2.301 -21.664 1.00 97.06 187 ASP A C 1
ATOM 1458 O O . ASP A 1 187 ? 6.124 -1.543 -20.702 1.00 97.06 187 ASP A O 1
ATOM 1462 N N . PRO A 1 188 ? 7.368 -2.199 -22.454 1.00 97.69 188 PRO A N 1
ATOM 1463 C CA . PRO A 1 188 ? 8.440 -1.249 -22.189 1.00 97.69 188 PRO A CA 1
ATOM 1464 C C . PRO A 1 188 ? 8.002 0.213 -22.340 1.00 97.69 188 PRO A C 1
ATOM 1466 O O . PRO A 1 188 ? 8.719 1.095 -21.874 1.00 97.69 188 PRO A O 1
ATOM 1469 N N . LYS A 1 189 ? 6.833 0.499 -22.937 1.00 97.62 189 LYS A N 1
ATOM 1470 C CA . LYS A 1 189 ? 6.317 1.875 -23.052 1.00 97.62 189 LYS A CA 1
ATOM 1471 C C . LYS A 1 189 ? 6.062 2.515 -21.690 1.00 97.62 189 LYS A C 1
ATOM 1473 O O . LYS A 1 189 ? 6.067 3.737 -21.588 1.00 97.62 189 LYS A O 1
ATOM 1478 N N . PHE A 1 190 ? 5.871 1.715 -20.640 1.00 97.69 190 PHE A N 1
ATOM 1479 C CA . PHE A 1 190 ? 5.820 2.228 -19.273 1.00 97.69 190 PHE A CA 1
ATOM 1480 C C . PHE A 1 190 ? 7.165 2.821 -18.822 1.00 97.69 190 PHE A C 1
ATOM 1482 O O . PHE A 1 190 ? 7.170 3.825 -18.117 1.00 97.69 190 PHE A O 1
ATOM 1489 N N . CYS A 1 191 ? 8.304 2.292 -19.282 1.00 97.88 191 CYS A N 1
ATOM 1490 C CA . CYS A 1 191 ? 9.612 2.888 -18.994 1.00 97.88 191 CYS A CA 1
ATOM 1491 C C . CYS A 1 191 ? 9.770 4.273 -19.649 1.00 97.88 191 CYS A C 1
ATOM 1493 O O . CYS A 1 191 ? 10.449 5.142 -19.108 1.00 97.88 191 CYS A O 1
ATOM 1495 N N . ASP A 1 192 ? 9.106 4.522 -20.781 1.00 96.62 192 ASP A N 1
ATOM 1496 C CA . ASP A 1 192 ? 9.142 5.823 -21.464 1.00 96.62 192 ASP A CA 1
ATOM 1497 C C . ASP A 1 192 ? 8.261 6.891 -20.787 1.00 96.62 192 ASP A C 1
ATOM 1499 O O . ASP A 1 192 ? 8.320 8.062 -21.156 1.00 96.62 192 ASP A O 1
ATOM 1503 N N . LYS A 1 193 ? 7.462 6.518 -19.775 1.00 96.69 193 LYS A N 1
ATOM 1504 C CA . LYS A 1 193 ? 6.635 7.448 -18.983 1.00 96.69 193 LYS A CA 1
ATOM 1505 C C . LYS A 1 193 ? 7.401 8.154 -17.863 1.00 96.69 193 LYS A C 1
ATOM 1507 O O . LYS A 1 193 ? 6.856 9.052 -17.222 1.00 96.69 193 LYS A O 1
ATOM 1512 N N . TYR A 1 194 ? 8.648 7.764 -17.611 1.00 94.50 194 TYR A N 1
ATOM 1513 C CA . TYR A 1 194 ? 9.500 8.442 -16.641 1.00 94.50 194 TYR A CA 1
ATOM 1514 C C . TYR A 1 194 ? 9.787 9.887 -17.068 1.00 94.50 194 TYR A C 1
ATOM 1516 O O . TYR A 1 194 ? 9.944 10.189 -18.251 1.00 94.50 194 TYR A O 1
ATOM 1524 N N . SER A 1 195 ? 9.892 10.786 -16.086 1.00 91.81 195 SER A N 1
ATOM 1525 C CA . SER A 1 195 ? 10.337 12.160 -16.319 1.00 91.81 195 SER A CA 1
ATOM 1526 C C . SER A 1 195 ? 11.748 12.160 -16.926 1.00 91.81 195 SER A C 1
ATOM 1528 O O . SER A 1 195 ? 12.597 11.398 -16.461 1.00 91.81 195 SER A O 1
ATOM 1530 N N . PRO A 1 196 ? 12.063 13.043 -17.893 1.00 89.88 196 PRO A N 1
ATOM 1531 C CA . PRO A 1 196 ? 13.411 13.150 -18.459 1.00 89.88 196 PRO A CA 1
ATOM 1532 C C . PRO A 1 196 ? 14.511 13.439 -17.433 1.00 89.88 196 PRO A C 1
ATOM 1534 O O . PRO A 1 196 ? 15.681 13.181 -17.695 1.00 89.88 196 PRO A O 1
ATOM 1537 N N . LYS A 1 197 ? 14.148 13.991 -16.269 1.00 91.12 197 LYS A N 1
ATOM 1538 C CA . LYS A 1 197 ? 15.095 14.281 -15.184 1.00 91.12 197 LYS A CA 1
ATOM 1539 C C . LYS A 1 197 ? 15.565 13.021 -14.455 1.00 91.12 197 LYS A C 1
ATOM 1541 O O . LYS A 1 197 ? 16.487 13.092 -13.657 1.00 91.12 197 LYS A O 1
ATOM 1546 N N . GLU A 1 198 ? 14.909 11.893 -14.693 1.00 90.25 198 GLU A N 1
ATOM 1547 C CA . GLU A 1 198 ? 14.875 10.783 -13.747 1.00 90.25 198 GLU A CA 1
ATOM 1548 C C . GLU A 1 198 ? 15.348 9.509 -14.416 1.00 90.25 198 GLU A C 1
ATOM 1550 O O . GLU A 1 198 ? 14.669 8.489 -14.580 1.00 90.25 198 GLU A O 1
ATOM 1555 N N . ILE A 1 199 ? 16.579 9.680 -14.872 1.00 90.69 199 ILE A N 1
ATOM 1556 C CA . ILE A 1 199 ? 17.300 8.798 -15.762 1.00 90.69 199 ILE A CA 1
ATOM 1557 C C . ILE A 1 199 ? 17.518 7.445 -15.087 1.00 90.69 199 ILE A C 1
ATOM 1559 O O . ILE A 1 199 ? 17.290 6.422 -15.721 1.00 90.69 199 ILE A O 1
ATOM 1563 N N . ASP A 1 200 ? 17.845 7.424 -13.793 1.00 91.88 200 ASP A N 1
ATOM 1564 C CA . ASP A 1 200 ? 18.149 6.189 -13.062 1.00 91.88 200 ASP A CA 1
ATOM 1565 C C . ASP A 1 200 ? 16.945 5.243 -12.982 1.00 91.88 200 ASP A C 1
ATOM 1567 O O . ASP A 1 200 ? 17.079 4.037 -13.193 1.00 91.88 200 ASP A O 1
ATOM 1571 N N . GLY A 1 201 ? 15.748 5.781 -12.727 1.00 93.38 201 GLY A N 1
ATOM 1572 C CA . GLY A 1 201 ? 14.518 4.992 -12.680 1.00 93.38 201 GLY A CA 1
ATOM 1573 C C . GLY A 1 201 ? 14.144 4.420 -14.050 1.00 93.38 201 GLY A C 1
ATOM 1574 O O . GLY A 1 201 ? 13.813 3.236 -14.165 1.00 93.38 201 GLY A O 1
ATOM 1575 N N . ARG A 1 202 ? 14.265 5.242 -15.100 1.00 95.44 202 ARG A N 1
ATOM 1576 C CA . ARG A 1 202 ? 14.031 4.824 -16.487 1.00 95.44 202 ARG A CA 1
ATOM 1577 C C . ARG A 1 202 ? 15.027 3.757 -16.934 1.00 95.44 202 ARG A C 1
ATOM 1579 O O . ARG A 1 202 ? 14.625 2.738 -17.491 1.00 95.44 202 ARG A O 1
ATOM 1586 N N . ASP A 1 203 ? 16.311 3.981 -16.688 1.00 95.50 203 ASP A N 1
ATOM 1587 C CA . ASP A 1 203 ? 17.393 3.087 -17.090 1.00 95.50 203 ASP A CA 1
ATOM 1588 C C . ASP A 1 203 ? 17.292 1.742 -16.359 1.00 95.50 203 ASP A C 1
ATOM 1590 O O . ASP A 1 203 ? 17.413 0.693 -16.993 1.00 95.50 203 ASP A O 1
ATOM 1594 N N . ARG A 1 204 ? 16.948 1.749 -15.063 1.00 95.50 204 ARG A N 1
ATOM 1595 C CA . ARG A 1 204 ? 16.628 0.531 -14.302 1.00 95.50 204 ARG A CA 1
ATOM 1596 C C . ARG A 1 204 ? 15.437 -0.228 -14.899 1.00 95.50 204 ARG A C 1
ATOM 1598 O O . ARG A 1 204 ? 15.479 -1.453 -14.997 1.00 95.50 204 ARG A O 1
ATOM 1605 N N . CYS A 1 205 ? 14.380 0.476 -15.309 1.00 97.62 205 CYS A N 1
ATOM 1606 C CA . CYS A 1 205 ? 13.227 -0.130 -15.983 1.00 97.62 205 CYS A CA 1
ATOM 1607 C C . CYS A 1 205 ? 13.633 -0.792 -17.309 1.00 97.62 205 CYS A C 1
ATOM 1609 O O . CYS A 1 205 ? 13.302 -1.953 -17.549 1.00 97.62 205 CYS A O 1
ATOM 1611 N N . LEU A 1 206 ? 14.407 -0.092 -18.144 1.00 97.56 206 LEU A N 1
ATOM 1612 C CA . LEU A 1 206 ? 14.890 -0.603 -19.430 1.00 97.56 206 LEU A CA 1
ATOM 1613 C C . LEU A 1 206 ? 15.829 -1.802 -19.277 1.00 97.56 206 LEU A C 1
ATOM 1615 O O . LEU A 1 206 ? 15.691 -2.762 -20.034 1.00 97.56 206 LEU A O 1
ATOM 1619 N N . LEU A 1 207 ? 16.728 -1.786 -18.289 1.00 96.81 207 LEU A N 1
ATOM 1620 C CA . LEU A 1 207 ? 17.566 -2.939 -17.954 1.00 96.81 207 LEU A CA 1
ATOM 1621 C C . LEU A 1 207 ? 16.694 -4.156 -17.631 1.00 96.81 207 LEU A C 1
ATOM 1623 O O . LEU A 1 207 ? 16.894 -5.233 -18.192 1.00 96.81 207 LEU A O 1
ATOM 1627 N N . LYS A 1 208 ? 15.650 -3.971 -16.813 1.00 97.75 208 LYS A N 1
ATOM 1628 C CA . LYS A 1 208 ? 14.733 -5.064 -16.488 1.00 97.75 208 LYS A CA 1
ATOM 1629 C C . LYS A 1 208 ? 13.976 -5.587 -17.711 1.00 97.75 208 LYS A C 1
ATOM 1631 O O . LYS A 1 208 ? 13.745 -6.791 -17.821 1.00 97.75 208 LYS A O 1
ATOM 1636 N N . MET A 1 209 ? 13.603 -4.710 -18.645 1.00 98.19 209 MET A N 1
ATOM 1637 C CA . MET A 1 209 ? 13.008 -5.129 -19.919 1.00 98.19 209 MET A CA 1
ATOM 1638 C C . MET A 1 209 ? 14.007 -5.930 -20.761 1.00 98.19 209 MET A C 1
ATOM 1640 O O . MET A 1 209 ? 13.635 -6.971 -21.302 1.00 98.19 209 MET A O 1
ATOM 1644 N N . ALA A 1 210 ? 15.274 -5.510 -20.817 1.00 97.38 210 ALA A N 1
ATOM 1645 C CA . ALA A 1 210 ? 16.330 -6.253 -21.501 1.00 97.38 210 ALA A CA 1
ATOM 1646 C C . ALA A 1 210 ? 16.466 -7.681 -20.951 1.00 97.38 210 ALA A C 1
ATOM 1648 O O . ALA A 1 210 ? 16.524 -8.623 -21.735 1.00 97.38 210 ALA A O 1
ATOM 1649 N N . GLU A 1 211 ? 16.432 -7.856 -19.625 1.00 97.06 211 GLU A N 1
ATOM 1650 C CA . GLU A 1 211 ? 16.461 -9.176 -18.977 1.00 97.06 211 GLU A CA 1
ATOM 1651 C C . GLU A 1 211 ? 15.244 -10.038 -19.345 1.00 97.06 211 GLU A C 1
ATOM 1653 O O . GLU A 1 211 ? 15.389 -11.204 -19.714 1.00 97.06 211 GLU A O 1
ATOM 1658 N N . ILE A 1 212 ? 14.035 -9.471 -19.250 1.00 97.25 212 ILE A N 1
ATOM 1659 C CA . ILE A 1 212 ? 12.775 -10.192 -19.492 1.00 97.25 212 ILE A CA 1
ATOM 1660 C C . ILE A 1 212 ? 12.674 -10.655 -20.949 1.00 97.25 212 ILE A C 1
ATOM 1662 O O . ILE A 1 212 ? 12.250 -11.783 -21.206 1.00 97.25 212 ILE A O 1
ATOM 1666 N N . PHE A 1 213 ? 13.057 -9.797 -21.896 1.00 97.25 213 PHE A N 1
ATOM 1667 C CA . PHE A 1 213 ? 12.971 -10.081 -23.330 1.00 97.25 213 PHE A CA 1
ATOM 1668 C C . PHE A 1 213 ? 14.239 -10.705 -23.915 1.00 97.25 213 PHE A C 1
ATOM 1670 O O . PHE A 1 213 ? 14.205 -11.175 -25.051 1.00 97.25 213 PHE A O 1
ATOM 1677 N N . LYS A 1 214 ? 15.344 -10.725 -23.158 1.00 96.44 214 LYS A N 1
ATOM 1678 C CA . LYS A 1 214 ? 16.690 -11.077 -23.639 1.00 96.44 214 LYS A CA 1
ATOM 1679 C C . LYS A 1 214 ? 17.095 -10.268 -24.881 1.00 96.44 214 LYS A C 1
ATOM 1681 O O . LYS A 1 214 ? 17.741 -10.791 -25.785 1.00 96.44 214 LYS A O 1
ATOM 1686 N N . ASP A 1 215 ? 16.700 -8.994 -24.926 1.00 97.31 215 ASP A N 1
ATOM 1687 C CA . ASP A 1 215 ? 16.891 -8.112 -26.081 1.00 97.31 215 ASP A CA 1
ATOM 1688 C C . ASP A 1 215 ? 17.853 -6.958 -25.757 1.00 97.31 215 ASP A C 1
ATOM 1690 O O . ASP A 1 215 ? 17.556 -6.046 -24.978 1.00 97.31 215 ASP A O 1
ATOM 1694 N N . LYS A 1 216 ? 19.017 -6.983 -26.418 1.00 96.06 216 LYS A N 1
ATOM 1695 C CA . LYS A 1 216 ? 20.082 -5.980 -26.273 1.00 96.06 216 LYS A CA 1
ATOM 1696 C C . LYS A 1 216 ? 19.678 -4.597 -26.794 1.00 96.06 216 LYS A C 1
ATOM 1698 O O . LYS A 1 216 ? 20.321 -3.612 -26.428 1.00 96.06 216 LYS A O 1
ATOM 1703 N N . ALA A 1 217 ? 18.621 -4.479 -27.598 1.00 96.94 217 ALA A N 1
ATOM 1704 C CA . ALA A 1 217 ? 18.121 -3.185 -28.054 1.00 96.94 217 ALA A CA 1
ATOM 1705 C C . ALA A 1 217 ? 17.641 -2.305 -26.886 1.00 96.94 217 ALA A C 1
ATOM 1707 O O . ALA A 1 217 ? 17.794 -1.085 -26.936 1.00 96.94 217 ALA A O 1
ATOM 1708 N N . PHE A 1 218 ? 17.123 -2.891 -25.797 1.00 97.19 218 PHE A N 1
ATOM 1709 C CA . PHE A 1 218 ? 16.776 -2.125 -24.592 1.00 97.19 218 PHE A CA 1
ATOM 1710 C C . PHE A 1 218 ? 18.016 -1.554 -23.898 1.00 97.19 218 PHE A C 1
ATOM 1712 O O . PHE A 1 218 ? 18.009 -0.394 -23.493 1.00 97.19 218 PHE A O 1
ATOM 1719 N N . CYS A 1 219 ? 19.113 -2.310 -23.860 1.00 95.69 219 CYS A N 1
ATOM 1720 C CA . CYS A 1 219 ? 20.391 -1.859 -23.308 1.00 95.69 219 CYS A CA 1
ATOM 1721 C C . CYS A 1 219 ? 21.000 -0.684 -24.078 1.00 95.69 219 CYS A C 1
ATOM 1723 O O . CYS A 1 219 ? 21.640 0.187 -23.495 1.00 95.69 219 CYS A O 1
ATOM 1725 N N . GLN A 1 220 ? 20.775 -0.618 -25.392 1.00 95.12 220 GLN A N 1
ATOM 1726 C CA . GLN A 1 220 ? 21.218 0.516 -26.207 1.00 95.12 220 GLN A CA 1
ATOM 1727 C C . GLN A 1 220 ? 20.474 1.818 -25.866 1.00 95.12 220 GLN A C 1
ATOM 1729 O O . GLN A 1 220 ? 21.005 2.896 -26.123 1.00 95.12 220 GLN A O 1
ATOM 1734 N N . LYS A 1 221 ? 19.277 1.729 -25.263 1.00 95.12 221 LYS A N 1
ATOM 1735 C CA . LYS A 1 221 ? 18.464 2.880 -24.829 1.00 95.12 221 LYS A CA 1
ATOM 1736 C C . LYS A 1 221 ? 18.815 3.398 -23.428 1.00 95.12 221 LYS A C 1
ATOM 1738 O O . LYS A 1 221 ? 18.298 4.453 -23.052 1.00 95.12 221 LYS A O 1
ATOM 1743 N N . ILE A 1 222 ? 19.638 2.663 -22.674 1.00 94.31 222 ILE A N 1
ATOM 1744 C CA . ILE A 1 222 ? 20.133 3.064 -21.352 1.00 94.31 222 ILE A CA 1
ATOM 1745 C C . ILE A 1 222 ? 21.151 4.191 -21.525 1.00 94.31 222 ILE A C 1
ATOM 1747 O O . ILE A 1 222 ? 22.046 4.127 -22.379 1.00 94.31 222 ILE A O 1
ATOM 1751 N N . SER A 1 223 ? 21.011 5.227 -20.707 1.00 91.06 223 SER A N 1
ATOM 1752 C CA . SER A 1 223 ? 21.825 6.432 -20.798 1.00 91.06 223 SER A CA 1
ATOM 1753 C C . SER A 1 223 ? 23.279 6.132 -20.430 1.00 91.06 223 SER A C 1
ATOM 1755 O O . SER A 1 223 ? 23.573 5.489 -19.426 1.00 91.06 223 SER A O 1
ATOM 1757 N N . ALA A 1 224 ? 24.226 6.625 -21.231 1.00 85.56 224 ALA A N 1
ATOM 1758 C CA . ALA A 1 224 ? 25.656 6.542 -20.928 1.00 85.56 224 ALA A CA 1
ATOM 1759 C C . ALA A 1 224 ? 26.058 7.677 -19.968 1.00 85.56 224 ALA A C 1
ATOM 1761 O O . ALA A 1 224 ? 26.831 8.564 -20.330 1.00 85.56 224 ALA A O 1
ATOM 1762 N N . SER A 1 225 ? 25.461 7.724 -18.776 1.00 78.94 225 SER A N 1
ATOM 1763 C CA . SER A 1 225 ? 25.876 8.696 -17.762 1.00 78.94 225 SER A CA 1
ATOM 1764 C C . SER A 1 225 ? 27.180 8.227 -17.099 1.00 78.94 225 SER A C 1
ATOM 1766 O O . SER A 1 225 ? 27.440 7.030 -16.978 1.00 78.94 225 SER A O 1
ATOM 1768 N N . LYS A 1 226 ? 28.029 9.177 -16.682 1.00 60.47 226 LYS A N 1
ATOM 1769 C CA . LYS A 1 226 ? 29.372 8.902 -16.128 1.00 60.47 226 LYS A CA 1
ATOM 1770 C C . LYS A 1 226 ? 29.360 8.131 -14.799 1.00 60.47 226 LYS A C 1
ATOM 1772 O O . LYS A 1 226 ? 30.417 7.708 -14.349 1.00 60.47 226 LYS A O 1
ATOM 1777 N N . THR A 1 227 ? 28.197 7.984 -14.171 1.00 64.75 227 THR A N 1
ATOM 1778 C CA . THR A 1 227 ? 28.018 7.380 -12.845 1.00 64.75 227 THR A CA 1
ATOM 1779 C C . THR A 1 227 ? 27.317 6.019 -12.871 1.00 64.75 227 THR A C 1
ATOM 1781 O O . THR A 1 227 ? 27.261 5.376 -11.827 1.00 64.75 227 THR A O 1
ATOM 1784 N N . ASN A 1 228 ? 26.790 5.550 -14.014 1.00 60.22 228 ASN A N 1
ATOM 1785 C CA . ASN A 1 228 ? 25.772 4.490 -14.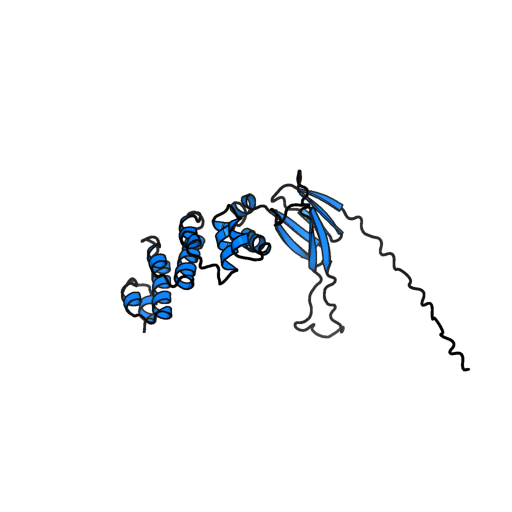001 1.00 60.22 228 ASN A CA 1
ATOM 1786 C C . ASN A 1 228 ? 26.237 3.133 -14.549 1.00 60.22 228 ASN A C 1
ATOM 1788 O O . ASN A 1 228 ? 26.403 2.926 -15.750 1.00 60.22 228 ASN A O 1
ATOM 1792 N N . SER A 1 229 ? 26.289 2.174 -13.623 1.00 73.62 229 SER A N 1
ATOM 1793 C CA . SER A 1 229 ? 26.584 0.746 -13.783 1.00 73.62 229 SER A CA 1
ATOM 1794 C C . SER A 1 229 ? 25.532 -0.065 -14.557 1.00 73.62 229 SER A C 1
ATOM 1796 O O . SER A 1 229 ? 25.752 -1.242 -14.834 1.00 73.62 229 SER A O 1
ATOM 1798 N N . TYR A 1 230 ? 24.365 0.494 -14.899 1.00 87.62 230 TYR A N 1
ATOM 1799 C CA . TYR A 1 230 ? 23.271 -0.293 -15.496 1.00 87.62 230 TYR A CA 1
ATOM 1800 C C . TYR A 1 230 ? 23.572 -0.765 -16.918 1.00 87.62 230 TYR A C 1
ATOM 1802 O O . TYR A 1 230 ? 23.214 -1.879 -17.287 1.00 87.62 230 TYR A O 1
ATOM 1810 N N . LYS A 1 231 ? 24.266 0.051 -17.719 1.00 88.56 231 LYS A N 1
ATOM 1811 C CA . LYS A 1 231 ? 24.659 -0.351 -19.076 1.00 88.56 231 LYS A CA 1
ATOM 1812 C C . LYS A 1 231 ? 25.706 -1.468 -19.060 1.00 88.56 231 LYS A C 1
ATOM 1814 O O . LYS A 1 231 ? 25.720 -2.298 -19.961 1.00 88.56 231 LYS A O 1
ATOM 1819 N N . GLU A 1 232 ? 26.552 -1.505 -18.035 1.00 89.62 232 GLU A N 1
ATOM 1820 C CA . GLU A 1 232 ? 27.547 -2.565 -17.833 1.00 89.62 232 GLU A CA 1
ATOM 1821 C C . GLU A 1 232 ? 26.902 -3.880 -17.374 1.00 89.62 232 GLU A C 1
ATOM 1823 O O . GLU A 1 232 ? 27.429 -4.950 -17.650 1.00 89.62 232 GLU A O 1
ATOM 1828 N N . GLN A 1 233 ? 25.725 -3.826 -16.743 1.00 91.81 233 GLN A N 1
ATOM 1829 C CA . GLN A 1 233 ? 24.954 -5.014 -16.348 1.00 91.81 233 GLN A CA 1
ATOM 1830 C C . GLN A 1 233 ? 24.269 -5.726 -17.529 1.00 91.81 233 GLN A C 1
ATOM 1832 O O . GLN A 1 233 ? 23.718 -6.806 -17.357 1.00 91.81 233 GLN A O 1
ATOM 1837 N N . CYS A 1 234 ? 24.314 -5.153 -18.732 1.00 88.50 234 CYS A N 1
ATOM 1838 C CA . CYS A 1 234 ? 23.730 -5.730 -19.945 1.00 88.50 234 CYS A CA 1
ATOM 1839 C C . CYS A 1 234 ? 24.599 -6.797 -20.652 1.00 88.50 234 CYS A C 1
ATOM 1841 O O . CYS A 1 234 ? 24.310 -7.129 -21.809 1.00 88.50 234 CYS A O 1
ATOM 1843 N N . LEU A 1 235 ? 25.675 -7.275 -20.011 1.00 72.69 235 LEU A N 1
ATOM 1844 C CA . LEU A 1 235 ? 26.647 -8.225 -20.578 1.00 72.69 235 LEU A CA 1
ATOM 1845 C C . LEU A 1 235 ? 26.070 -9.633 -20.786 1.00 72.69 235 LEU A C 1
ATOM 1847 O O . LEU A 1 235 ? 25.515 -10.204 -19.824 1.00 72.69 235 LEU A O 1
#

Radius of gyration: 26.46 Å; chains: 1; bounding box: 58×75×68 Å

Sequence (235 aa):
MTYKIVFCILTSLQLLIIPAGLANTFEVSLSQKVDFKSGDVIKLKKSFFSVQIGSDPGTECAVPGFNCGSGYRPPHPTYKIDCGAKQPCPYIVMASAQDGSSGSLTIEDEKSCEKNNPENCFYEFARQFASDEGCMALKSPSGRYYCLARFDKSARPENRGLCDQLPDAIYALKWNCYYEYAIRYRDPKFCDKYSPKEIDGRDRCLLKMAEIFKDKAFCQKISASKTNSYKEQCL

pLDDT: mean 88.04, std 12.49, range [47.06, 98.19]